Protein AF-A0A1J6K511-F1 (afdb_monomer)

Foldseek 3Di:
DDDQDDDPNFGPDDDPDPCVRCVVLVVVLVVVLVVCLVDPDDLVRLLCCQQVVLPPRCLVVLLQAQDDPVVLVSSLVSSQCSNQDPPPPDDRDSPDDVVQLCDDVVSVHVVGPRSNVVSLQSLLVVLVCLQVPCVDPVSVVCCVVFPVPHHSLPTDDDPPDDRRNVSSVSSSVVVVVPDDDDDDPVPPDDPD

Nearest PDB structures (foldseek):
  8sxu-assembly1_A  TM=6.650E-01  e=1.619E-03  Homo sapiens
  7urr-assembly1_B  TM=2.689E-01  e=2.744E+00  Saccharomyces cerevisiae

Solvent-accessible surface area (backbone atoms only — not comparable to full-atom values): 11630 Å² total; per-residue (Å²): 136,82,84,79,54,65,54,98,87,37,59,73,70,86,61,95,53,68,64,70,69,48,43,62,56,52,52,54,52,48,53,51,52,53,61,48,68,79,43,97,67,52,75,68,55,49,52,52,49,59,60,60,47,64,61,68,76,48,42,72,59,29,44,48,38,67,78,57,68,68,59,50,53,54,49,50,51,51,52,52,44,59,73,61,43,70,59,96,83,50,86,53,76,82,88,66,60,68,71,54,37,32,31,47,59,95,78,74,18,70,51,42,81,51,65,66,60,52,31,39,52,37,11,21,52,48,38,49,44,42,67,77,42,53,85,39,67,70,29,42,55,50,30,64,74,68,29,68,94,51,53,82,89,74,52,70,89,55,92,87,52,52,66,48,56,56,21,31,51,57,7,35,58,58,41,66,77,71,67,73,87,78,87,70,91,64,81,88,61,82,92,121

pLDDT: mean 79.31, std 12.47, range [36.31, 92.75]

Structure (mmCIF, N/CA/C/O backbone):
data_AF-A0A1J6K51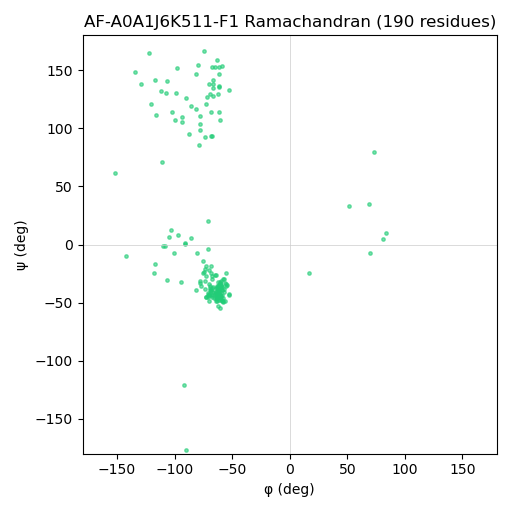1-F1
#
_entry.id   AF-A0A1J6K511-F1
#
loop_
_atom_site.group_PDB
_atom_site.id
_atom_site.type_symbol
_atom_site.label_atom_id
_atom_site.label_alt_id
_atom_site.label_comp_id
_atom_site.label_asym_id
_atom_site.label_entity_id
_atom_site.label_seq_id
_atom_site.pdbx_PDB_ins_code
_atom_site.Cartn_x
_atom_site.Cartn_y
_atom_site.Cartn_z
_atom_site.occupancy
_atom_site.B_iso_or_equiv
_atom_site.auth_seq_id
_atom_site.auth_comp_id
_atom_site.auth_asym_id
_atom_site.auth_atom_id
_atom_site.pdbx_PDB_model_num
ATOM 1 N N . MET A 1 1 ? 19.401 23.747 9.149 1.00 36.31 1 MET A N 1
ATOM 2 C CA . MET A 1 1 ? 17.941 23.508 9.176 1.00 36.31 1 MET A CA 1
ATOM 3 C C . MET A 1 1 ? 17.443 23.423 7.738 1.00 36.31 1 MET A C 1
ATOM 5 O O . MET A 1 1 ? 17.281 24.458 7.114 1.00 36.31 1 MET A O 1
ATOM 9 N N . TYR A 1 2 ? 17.273 22.223 7.175 1.00 40.66 2 TYR A N 1
ATOM 10 C CA . TYR A 1 2 ? 16.646 22.077 5.854 1.00 40.66 2 TYR A CA 1
ATOM 11 C C . TYR A 1 2 ? 15.128 22.029 6.039 1.00 40.66 2 TYR A C 1
ATOM 13 O O . TYR A 1 2 ? 14.615 21.154 6.737 1.00 40.66 2 TYR A O 1
ATOM 21 N N . THR A 1 3 ? 14.412 22.983 5.450 1.00 43.62 3 THR A N 1
ATOM 22 C CA . THR A 1 3 ? 12.949 22.980 5.401 1.00 43.62 3 THR A CA 1
ATOM 23 C C . THR A 1 3 ? 12.486 21.741 4.636 1.00 43.62 3 THR A C 1
ATOM 25 O O . THR A 1 3 ? 12.773 21.555 3.454 1.00 43.62 3 THR A O 1
ATOM 28 N N . ARG A 1 4 ? 11.819 20.822 5.339 1.00 55.12 4 ARG A N 1
ATOM 29 C CA . ARG A 1 4 ? 11.313 19.568 4.774 1.00 55.12 4 ARG A CA 1
ATOM 30 C C . ARG A 1 4 ? 10.024 19.883 4.009 1.00 55.12 4 ARG A C 1
ATOM 32 O O . ARG A 1 4 ? 8.936 19.833 4.573 1.00 55.12 4 ARG A O 1
ATOM 39 N N . TRP A 1 5 ? 10.145 20.280 2.745 1.00 55.41 5 TRP A N 1
ATOM 40 C CA . TRP A 1 5 ? 8.986 20.557 1.890 1.00 55.41 5 TRP A CA 1
ATOM 41 C C . TRP A 1 5 ? 8.134 19.293 1.728 1.00 55.41 5 TRP A C 1
ATOM 43 O O . TRP A 1 5 ? 8.667 18.200 1.519 1.00 55.41 5 TRP A O 1
ATOM 53 N N . THR A 1 6 ? 6.813 19.436 1.844 1.00 59.97 6 THR A N 1
ATOM 54 C CA . THR A 1 6 ? 5.858 18.338 1.654 1.00 59.97 6 THR A CA 1
ATOM 55 C C . THR A 1 6 ? 5.112 18.536 0.343 1.00 59.97 6 THR A C 1
ATOM 57 O O . THR A 1 6 ? 4.593 19.613 0.066 1.00 59.97 6 THR A O 1
ATOM 60 N N . TYR A 1 7 ? 5.066 17.492 -0.476 1.00 63.56 7 TYR A N 1
ATOM 61 C CA . TYR A 1 7 ? 4.311 17.466 -1.719 1.00 63.56 7 TYR A CA 1
ATOM 62 C C . TYR A 1 7 ? 3.288 16.337 -1.644 1.00 63.56 7 TYR A C 1
ATOM 64 O O . TYR A 1 7 ? 3.646 15.183 -1.408 1.00 63.56 7 TYR A O 1
ATOM 72 N N . LEU A 1 8 ? 2.001 16.679 -1.777 1.00 65.19 8 LEU A N 1
ATOM 73 C CA . LEU A 1 8 ? 0.880 15.733 -1.653 1.00 65.19 8 LEU A CA 1
ATOM 74 C C . LEU A 1 8 ? 0.922 14.893 -0.355 1.00 65.19 8 LEU A C 1
ATOM 76 O O . LEU A 1 8 ? 0.504 13.737 -0.319 1.00 65.19 8 LEU A O 1
ATOM 80 N N . GLY A 1 9 ? 1.436 15.480 0.732 1.00 63.47 9 GLY A N 1
ATOM 81 C CA . GLY A 1 9 ? 1.561 14.826 2.037 1.00 63.47 9 GLY A CA 1
ATOM 82 C C . GLY A 1 9 ? 2.775 13.904 2.200 1.00 63.47 9 GLY A C 1
ATOM 83 O O . GLY A 1 9 ? 2.899 13.290 3.253 1.00 63.47 9 GLY A O 1
ATOM 84 N N . LEU A 1 10 ? 3.671 13.823 1.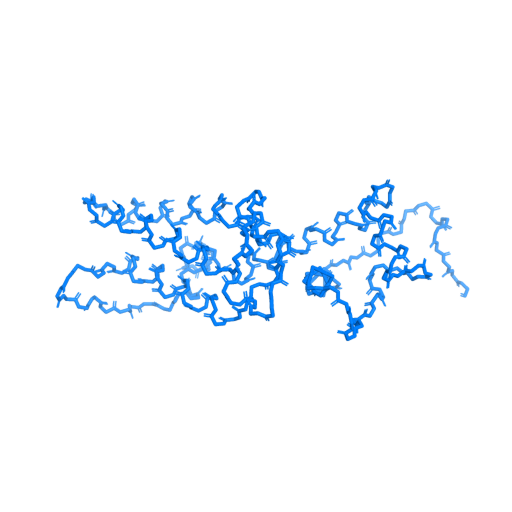211 1.00 65.69 10 LEU A N 1
ATOM 85 C CA . LEU A 1 10 ? 4.956 13.124 1.305 1.00 65.69 10 LEU A CA 1
ATOM 86 C C . LEU A 1 10 ? 6.114 14.129 1.400 1.00 65.69 10 LEU A C 1
ATOM 88 O O . LEU A 1 10 ? 6.093 15.146 0.704 1.00 65.69 10 LEU A O 1
ATOM 92 N N . PRO A 1 11 ? 7.143 13.873 2.224 1.00 64.44 11 PRO A N 1
ATOM 93 C CA . PRO A 1 11 ? 8.359 14.682 2.215 1.00 64.44 11 PRO A CA 1
ATOM 94 C C . PRO A 1 11 ? 9.060 14.578 0.850 1.00 64.44 11 PRO A C 1
ATOM 96 O O . PRO A 1 11 ? 9.304 13.479 0.355 1.00 64.44 11 PRO A O 1
ATOM 99 N N . ALA A 1 12 ? 9.398 15.724 0.251 1.00 58.81 12 ALA A N 1
ATOM 100 C CA . ALA A 1 12 ? 10.023 15.803 -1.074 1.00 58.81 12 ALA A CA 1
ATOM 101 C C . ALA A 1 12 ? 11.430 15.177 -1.114 1.00 58.81 12 ALA A C 1
ATOM 103 O O . ALA A 1 12 ? 11.876 14.704 -2.157 1.00 58.81 12 ALA A O 1
ATOM 104 N N . VAL A 1 13 ? 12.119 15.141 0.031 1.00 60.28 13 VAL A N 1
ATOM 105 C CA . VAL A 1 13 ? 13.429 14.500 0.181 1.00 60.28 13 VAL A CA 1
ATOM 106 C C . VAL A 1 13 ? 13.255 13.145 0.861 1.00 60.28 13 VAL A C 1
ATOM 108 O O . VAL A 1 13 ? 12.876 13.058 2.032 1.00 60.28 13 VAL A O 1
ATOM 111 N N . VAL A 1 14 ? 13.555 12.087 0.109 1.00 61.28 14 VAL A N 1
ATOM 112 C CA . VAL A 1 14 ? 13.612 10.708 0.603 1.00 61.28 14 VAL A CA 1
ATOM 113 C C . VAL A 1 14 ? 14.932 10.530 1.356 1.00 61.28 14 VAL A C 1
ATOM 115 O O . VAL A 1 14 ? 15.983 10.340 0.752 1.00 61.28 14 VAL A O 1
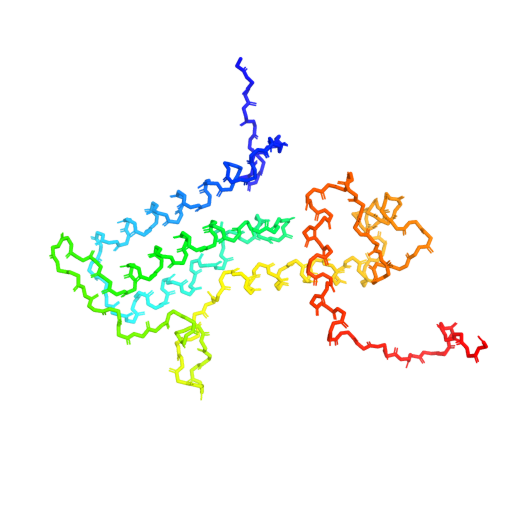ATOM 118 N N . ASP A 1 15 ? 14.875 10.633 2.679 1.00 57.47 15 ASP A N 1
ATOM 119 C CA . ASP A 1 15 ? 16.006 10.375 3.575 1.00 57.47 15 ASP A CA 1
ATOM 120 C C . ASP A 1 15 ? 16.296 8.861 3.716 1.00 57.47 15 ASP A C 1
ATOM 122 O O . ASP A 1 15 ? 15.477 8.015 3.345 1.00 57.47 15 ASP A O 1
ATOM 126 N N . ARG A 1 16 ? 17.458 8.490 4.272 1.00 58.78 16 ARG A N 1
ATOM 127 C CA . ARG A 1 16 ? 17.902 7.087 4.420 1.00 58.78 16 ARG A CA 1
ATOM 128 C C . ARG A 1 16 ? 16.911 6.227 5.219 1.00 58.78 16 ARG A C 1
ATOM 130 O O . ARG A 1 16 ? 16.797 5.026 4.964 1.00 58.78 16 ARG A O 1
ATOM 137 N N . SER A 1 17 ? 16.169 6.823 6.156 1.00 69.12 17 SER A N 1
ATOM 138 C CA . SER A 1 17 ? 15.171 6.118 6.967 1.00 69.12 17 SER A CA 1
ATOM 139 C C . SER A 1 17 ? 13.798 6.066 6.288 1.00 69.12 17 SER A C 1
ATOM 141 O O . SER A 1 17 ? 12.956 6.951 6.432 1.00 69.12 17 SER A O 1
ATOM 143 N N . LYS A 1 18 ? 13.527 4.957 5.589 1.00 72.44 18 LYS A N 1
ATOM 144 C CA . LYS A 1 18 ? 12.217 4.666 4.970 1.00 72.44 18 LYS A CA 1
ATOM 145 C C . LYS A 1 18 ? 11.057 4.646 5.971 1.00 72.44 18 LYS A C 1
ATOM 147 O O . LYS A 1 18 ? 9.924 4.932 5.595 1.00 72.44 18 LYS A O 1
ATOM 152 N N . LYS A 1 19 ? 11.329 4.276 7.228 1.00 69.31 19 LYS A N 1
ATOM 153 C CA . LYS A 1 19 ? 10.319 4.233 8.295 1.00 69.31 19 LYS A CA 1
ATOM 154 C C . LYS A 1 19 ? 9.887 5.639 8.702 1.00 69.31 19 LYS A C 1
ATOM 156 O O . LYS A 1 19 ? 8.690 5.883 8.796 1.00 69.31 19 LYS A O 1
ATOM 161 N N . ASP A 1 20 ? 10.834 6.562 8.849 1.00 69.25 20 ASP A N 1
ATOM 162 C CA . ASP A 1 20 ? 10.538 7.938 9.270 1.00 69.25 20 ASP A CA 1
ATOM 163 C C . ASP A 1 20 ? 9.860 8.747 8.164 1.00 69.25 20 ASP A C 1
ATOM 165 O O . ASP A 1 20 ? 9.072 9.644 8.437 1.00 69.25 20 ASP A O 1
ATOM 169 N N . LEU A 1 21 ? 10.104 8.404 6.896 1.00 69.88 21 LEU A N 1
ATOM 170 C CA . LEU A 1 21 ? 9.382 9.016 5.778 1.00 69.88 21 LEU A CA 1
ATOM 171 C C . LEU A 1 21 ? 7.908 8.628 5.730 1.00 69.88 21 LEU A C 1
ATOM 173 O O . LEU A 1 21 ? 7.123 9.362 5.146 1.00 69.88 21 LEU A O 1
ATOM 177 N N . LEU A 1 22 ? 7.538 7.480 6.300 1.00 75.12 22 LEU A N 1
ATOM 178 C CA . LEU A 1 22 ? 6.176 6.942 6.273 1.00 75.12 22 LEU A CA 1
ATOM 179 C C . LEU A 1 22 ? 5.498 6.986 7.651 1.00 75.12 22 LEU A C 1
ATOM 181 O O . LEU A 1 22 ? 4.327 6.622 7.769 1.00 75.12 22 LEU A O 1
ATOM 185 N N . SER A 1 23 ? 6.192 7.461 8.690 1.00 76.88 23 SER A N 1
ATOM 186 C CA . SER A 1 23 ? 5.652 7.589 10.049 1.00 76.88 23 SER A CA 1
ATOM 187 C C . SER A 1 23 ? 4.440 8.523 10.097 1.00 76.88 23 SER A C 1
ATOM 189 O O . SER A 1 23 ? 3.487 8.245 10.825 1.00 76.88 23 SER A O 1
ATOM 191 N N . PHE A 1 24 ? 4.396 9.546 9.233 1.00 78.88 24 PHE A N 1
ATOM 192 C CA . PHE A 1 24 ? 3.242 10.440 9.102 1.00 78.88 24 PHE A CA 1
ATOM 193 C C . PHE A 1 24 ? 1.943 9.674 8.793 1.00 78.88 24 PHE A C 1
ATOM 195 O O . PHE A 1 24 ? 0.867 10.070 9.238 1.00 78.88 24 PHE A O 1
ATOM 202 N N . ILE A 1 25 ? 2.014 8.556 8.055 1.00 81.00 25 ILE A N 1
ATOM 203 C CA . ILE A 1 25 ? 0.841 7.726 7.746 1.00 81.00 25 ILE A CA 1
ATOM 204 C C . ILE A 1 25 ? 0.289 7.148 9.046 1.00 81.00 25 ILE A C 1
ATOM 206 O O . ILE A 1 25 ? -0.904 7.268 9.326 1.00 81.00 25 ILE A O 1
ATOM 210 N N . LYS A 1 26 ? 1.167 6.578 9.875 1.00 82.81 26 LYS A N 1
ATOM 211 C CA . LYS A 1 26 ? 0.806 6.041 11.188 1.00 82.81 26 LYS A CA 1
ATOM 212 C C . LYS A 1 26 ? 0.222 7.129 12.088 1.00 82.81 26 LYS A C 1
ATOM 214 O O . LYS A 1 26 ? -0.805 6.895 12.717 1.00 82.81 26 LYS A O 1
ATOM 219 N N . GLU A 1 27 ? 0.824 8.313 12.131 1.00 84.56 27 GLU A N 1
ATOM 220 C CA . GLU A 1 27 ? 0.334 9.437 12.941 1.00 84.56 27 GLU A CA 1
ATOM 221 C C . GLU A 1 27 ? -1.060 9.909 12.512 1.00 84.56 27 GLU A C 1
ATOM 223 O O . GLU A 1 27 ? -1.928 10.137 13.358 1.00 84.56 27 GLU A O 1
ATOM 228 N N . ARG A 1 28 ? -1.323 9.988 11.202 1.00 82.75 28 ARG A N 1
ATOM 229 C CA . ARG A 1 28 ? -2.653 10.332 10.673 1.00 82.75 28 ARG A CA 1
ATOM 230 C C . ARG A 1 28 ? -3.694 9.253 10.971 1.00 82.75 28 ARG A C 1
ATOM 232 O O . ARG A 1 28 ? -4.842 9.578 11.269 1.00 82.75 28 ARG A O 1
ATOM 239 N N . ILE A 1 29 ? -3.303 7.980 10.926 1.00 83.06 29 ILE A N 1
ATOM 240 C CA . ILE A 1 29 ? -4.165 6.861 11.330 1.00 83.06 29 ILE A CA 1
ATOM 241 C C . ILE A 1 29 ? -4.481 6.956 12.828 1.00 83.06 29 ILE A C 1
ATOM 243 O O . ILE A 1 29 ? -5.643 6.880 13.225 1.00 83.06 29 ILE A O 1
ATOM 247 N N . LEU A 1 30 ? -3.466 7.202 13.657 1.00 83.94 30 LEU A N 1
ATOM 248 C CA . LEU A 1 30 ? -3.612 7.366 15.101 1.00 83.94 30 LEU A CA 1
ATOM 249 C C . LEU A 1 30 ? -4.533 8.528 15.473 1.00 83.94 30 LEU A C 1
ATOM 251 O O . LEU A 1 30 ? -5.415 8.350 16.310 1.00 83.94 30 LEU A O 1
ATOM 255 N N . SER A 1 31 ? -4.351 9.704 14.873 1.00 85.00 31 SER A N 1
ATOM 256 C CA . SER A 1 31 ? -5.166 10.883 15.190 1.00 85.00 31 SER A CA 1
ATOM 257 C C . SER A 1 31 ? -6.644 10.664 14.857 1.00 85.00 31 SER A C 1
ATOM 259 O O . SER A 1 31 ? -7.522 11.039 15.635 1.00 85.00 31 SER A O 1
ATOM 261 N N . LYS A 1 32 ? -6.934 9.970 13.753 1.00 84.00 32 LYS A N 1
ATOM 262 C CA . LYS A 1 32 ? -8.301 9.630 13.341 1.00 84.00 32 LYS A CA 1
ATOM 263 C C . LYS A 1 32 ? -8.933 8.575 14.243 1.00 84.00 32 LYS A C 1
ATOM 265 O O . LYS A 1 32 ? -10.055 8.779 14.697 1.00 84.00 32 LYS A O 1
ATOM 270 N N . ILE A 1 33 ? -8.190 7.524 14.599 1.00 82.50 33 ILE A N 1
ATOM 271 C CA . ILE A 1 33 ? -8.638 6.519 15.575 1.00 82.50 33 ILE A CA 1
ATOM 272 C C . ILE A 1 33 ? -8.938 7.169 16.933 1.00 82.50 33 ILE A C 1
ATOM 274 O O . ILE A 1 33 ? -9.966 6.866 17.536 1.00 82.50 33 ILE A O 1
ATOM 278 N N . LYS A 1 34 ? -8.084 8.087 17.409 1.00 82.31 34 LYS A N 1
ATOM 279 C CA . LYS A 1 34 ? -8.320 8.842 18.652 1.00 82.31 34 LYS A CA 1
ATOM 280 C C . LYS A 1 34 ? -9.606 9.669 18.578 1.00 82.31 34 LYS A C 1
ATOM 282 O O . LYS A 1 34 ? -10.421 9.600 19.491 1.00 82.31 34 LYS A O 1
ATOM 287 N N . CYS A 1 35 ? -9.828 10.380 17.472 1.00 82.31 35 CYS A N 1
ATOM 288 C CA . CYS A 1 35 ? -11.047 11.162 17.251 1.00 82.31 35 CYS A CA 1
ATOM 289 C C . CYS A 1 35 ? -12.317 10.289 17.274 1.00 82.31 35 CYS A C 1
ATOM 291 O O . CYS A 1 35 ? -13.357 10.710 17.775 1.00 82.31 35 CYS A O 1
ATOM 293 N N . TRP A 1 36 ? -12.236 9.056 16.771 1.00 79.81 36 TRP A N 1
ATOM 294 C CA . TRP A 1 36 ? -13.357 8.116 16.791 1.00 79.81 36 TRP A CA 1
ATOM 295 C C . TRP A 1 36 ? -13.582 7.449 18.140 1.00 79.81 36 TRP A C 1
ATOM 297 O O . TRP A 1 36 ? -14.726 7.169 18.472 1.00 79.81 36 TRP A O 1
ATOM 307 N N . LYS A 1 37 ? -12.527 7.216 18.929 1.00 71.25 37 LYS A N 1
ATOM 308 C CA . LYS A 1 37 ? -12.667 6.687 20.294 1.00 71.25 37 LYS A CA 1
ATOM 309 C C . LYS A 1 37 ? -13.501 7.600 21.195 1.00 71.25 37 LYS A C 1
ATOM 311 O O . LYS A 1 37 ? -14.210 7.089 22.050 1.00 71.25 37 LYS A O 1
ATOM 316 N N . GLY A 1 38 ? -13.459 8.915 20.971 1.00 65.50 38 GLY A N 1
ATOM 317 C CA . GLY A 1 38 ? -14.300 9.883 21.686 1.00 65.50 38 GLY A CA 1
ATOM 318 C C . GLY A 1 38 ? -15.787 9.846 21.306 1.00 65.50 38 GLY A C 1
ATOM 319 O O . GLY A 1 38 ? -16.576 10.576 21.894 1.00 65.50 38 GLY A O 1
ATOM 320 N N . LYS A 1 39 ? -16.189 9.025 20.325 1.00 67.75 39 LYS A N 1
ATOM 321 C CA . LYS A 1 39 ? -17.586 8.846 19.911 1.00 67.75 39 LYS A CA 1
ATOM 322 C C . LYS A 1 39 ? -18.045 7.436 20.289 1.00 67.75 39 LYS A C 1
ATOM 324 O O . LYS A 1 39 ? -17.367 6.458 19.976 1.00 67.75 39 LYS A O 1
ATOM 329 N N . PHE A 1 40 ? -19.212 7.313 20.922 1.00 67.50 40 PHE A N 1
ATOM 330 C CA . PHE A 1 40 ? -19.836 6.014 21.191 1.00 67.50 40 PHE A CA 1
ATOM 331 C C . PHE A 1 40 ? -20.264 5.364 19.868 1.00 67.50 40 PHE A C 1
ATOM 333 O O . PHE A 1 40 ? -21.327 5.651 19.325 1.00 67.50 40 PHE A O 1
ATOM 340 N N . LEU A 1 41 ? -19.395 4.524 19.308 1.00 77.75 41 LEU A N 1
ATOM 341 C CA . LEU A 1 41 ? -19.619 3.853 18.029 1.00 77.75 41 LEU A CA 1
ATOM 342 C C . LEU A 1 41 ? -20.127 2.428 18.244 1.00 77.75 41 LEU A C 1
ATOM 344 O O . LEU A 1 41 ? -19.502 1.636 18.956 1.00 77.75 41 LEU A O 1
ATOM 348 N N . SER A 1 42 ? -21.213 2.084 17.550 1.00 85.62 42 SER A N 1
ATOM 349 C CA . SER A 1 42 ? -21.663 0.699 17.411 1.00 85.62 42 SER A CA 1
ATOM 350 C C . SER A 1 42 ? -20.616 -0.148 16.674 1.00 85.62 42 SER A C 1
ATOM 352 O O . SER A 1 42 ? -19.776 0.374 15.934 1.00 85.62 42 SER A O 1
ATOM 354 N N . GLN A 1 43 ? -20.667 -1.474 16.840 1.00 83.38 43 GLN A N 1
ATOM 355 C CA . GLN A 1 43 ? -19.724 -2.379 16.168 1.00 83.38 43 GLN A CA 1
ATOM 356 C C . GLN A 1 43 ? -19.833 -2.286 14.636 1.00 83.38 43 GLN A C 1
ATOM 358 O O . GLN A 1 43 ? -18.814 -2.225 13.949 1.00 83.38 43 GLN A O 1
ATOM 363 N N . AL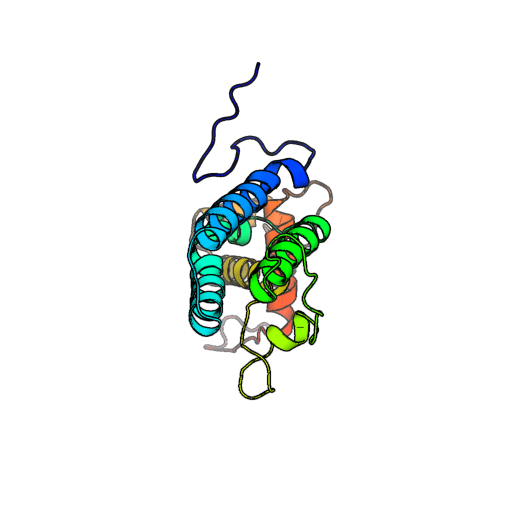A A 1 44 ? -21.056 -2.166 14.110 1.00 85.56 44 ALA A N 1
ATOM 364 C CA . ALA A 1 44 ? -21.304 -1.924 12.689 1.00 85.56 44 ALA A CA 1
ATOM 365 C C . ALA A 1 44 ? -20.727 -0.574 12.220 1.00 85.56 44 ALA A C 1
ATOM 367 O O . ALA A 1 44 ? -20.110 -0.493 11.158 1.00 85.56 44 ALA A O 1
ATOM 368 N N . GLY A 1 45 ? -20.842 0.481 13.036 1.00 86.88 45 GLY A N 1
ATOM 369 C CA . GLY A 1 45 ? -20.242 1.784 12.740 1.00 86.88 45 GLY A CA 1
ATOM 370 C C . GLY A 1 45 ? -18.715 1.722 12.639 1.00 86.88 45 GLY A C 1
ATOM 371 O O . GLY A 1 45 ? -18.129 2.293 11.720 1.00 86.88 45 GLY A O 1
ATOM 372 N N . LYS A 1 46 ? -18.058 0.966 13.530 1.00 86.44 46 LYS A N 1
ATOM 373 C CA . LYS A 1 46 ? -16.606 0.727 13.456 1.00 86.44 46 LYS A CA 1
ATOM 374 C C . LYS A 1 46 ? -16.201 -0.018 12.185 1.00 86.44 46 LYS A C 1
ATOM 376 O O . LYS A 1 46 ? -15.155 0.296 11.622 1.00 86.44 46 LYS A O 1
ATOM 381 N N . GLU A 1 47 ? -17.012 -0.976 11.732 1.00 87.44 47 GLU A N 1
ATOM 382 C CA . GLU A 1 47 ? -16.737 -1.759 10.519 1.00 87.44 47 GLU A CA 1
ATOM 383 C C . GLU A 1 47 ? -16.720 -0.841 9.296 1.00 87.44 47 GLU A C 1
ATOM 385 O O . GLU A 1 47 ? -15.767 -0.853 8.515 1.00 87.44 47 GLU A O 1
ATOM 390 N N . ILE A 1 48 ? -17.751 -0.001 9.172 1.00 88.06 48 ILE A N 1
ATOM 391 C CA . ILE A 1 48 ? -17.889 0.963 8.078 1.00 88.06 48 ILE A CA 1
ATOM 392 C C . ILE A 1 48 ? -16.732 1.964 8.100 1.00 88.06 48 ILE A C 1
ATOM 394 O O . ILE A 1 48 ? -16.141 2.224 7.053 1.00 88.06 48 ILE A O 1
ATOM 398 N N . LEU A 1 49 ? -16.366 2.488 9.275 1.00 86.62 49 LEU A N 1
ATOM 399 C CA . LEU A 1 49 ? -15.255 3.434 9.415 1.00 86.62 49 LEU A CA 1
ATOM 400 C C . LEU A 1 49 ? -13.912 2.819 9.019 1.00 86.62 49 LEU A C 1
ATOM 402 O O . LEU A 1 49 ? -13.158 3.439 8.274 1.00 86.62 49 LEU A O 1
ATOM 406 N N . LEU A 1 50 ? -13.609 1.601 9.474 1.00 85.00 50 LEU A N 1
ATOM 407 C CA . LEU A 1 50 ? -12.369 0.916 9.097 1.00 85.00 50 LEU A CA 1
ATOM 408 C C . LEU A 1 50 ? -12.289 0.689 7.584 1.00 85.00 50 LEU A C 1
ATOM 410 O O . LEU A 1 50 ? -11.250 0.948 6.975 1.00 85.00 50 LEU A O 1
ATOM 414 N N . LYS A 1 51 ? -13.393 0.259 6.966 1.00 84.75 51 LYS A N 1
ATOM 415 C CA . LYS A 1 51 ? -13.459 0.019 5.520 1.00 84.75 51 LYS A CA 1
ATOM 416 C C . LYS A 1 51 ? -13.344 1.299 4.698 1.00 84.75 51 LYS A C 1
ATOM 418 O O . LYS A 1 51 ? -12.621 1.311 3.703 1.00 84.75 51 LYS A O 1
ATOM 423 N N . SER A 1 52 ? -14.031 2.367 5.096 1.00 81.69 52 SER A N 1
ATOM 424 C CA . SER A 1 52 ? -14.051 3.622 4.340 1.00 81.69 52 SER A CA 1
ATOM 425 C C . SER A 1 52 ? -12.742 4.402 4.466 1.00 81.69 52 SER A C 1
ATOM 427 O O . SER A 1 52 ? -12.328 5.069 3.524 1.00 81.69 52 SER A O 1
ATOM 429 N N . PHE A 1 53 ? -12.055 4.292 5.601 1.00 71.94 53 PHE A N 1
ATOM 430 C CA . PHE A 1 53 ? -10.860 5.069 5.918 1.00 71.94 53 PHE A CA 1
ATOM 431 C C . PHE A 1 53 ? -9.570 4.591 5.255 1.00 71.94 53 PHE A C 1
ATOM 433 O O . PHE A 1 53 ? -8.707 5.403 4.913 1.00 71.94 53 PHE A O 1
ATOM 440 N N . LEU A 1 54 ? -9.435 3.279 5.060 1.00 64.94 54 LEU A N 1
ATOM 441 C CA . LEU A 1 54 ? -8.279 2.679 4.393 1.00 64.94 54 LEU A CA 1
ATOM 442 C C . LEU A 1 54 ? -8.157 3.102 2.922 1.00 64.94 54 LEU A C 1
ATOM 444 O O . LEU A 1 54 ? -7.055 3.111 2.380 1.00 64.94 54 LEU A O 1
ATOM 448 N N . ALA A 1 55 ? -9.269 3.464 2.277 1.00 63.44 55 ALA A N 1
ATOM 449 C CA . ALA A 1 55 ? -9.291 3.810 0.860 1.00 63.44 55 ALA A CA 1
ATOM 450 C C . ALA A 1 55 ? -8.652 5.182 0.533 1.00 63.44 55 ALA A C 1
ATOM 452 O O . ALA A 1 55 ? -7.867 5.229 -0.412 1.00 63.44 55 ALA A O 1
ATOM 453 N N . PRO A 1 56 ? -8.923 6.285 1.264 1.00 61.81 56 PRO A N 1
ATOM 454 C CA . PRO A 1 56 ? -8.375 7.598 0.915 1.00 61.81 56 PRO A CA 1
ATOM 455 C C . PRO A 1 56 ? -7.070 7.984 1.627 1.00 61.81 56 PRO A C 1
ATOM 457 O O . PRO A 1 56 ? -6.281 8.721 1.046 1.00 61.81 56 PRO A O 1
ATOM 460 N N . LEU A 1 57 ? -6.819 7.565 2.876 1.00 64.44 57 LEU A N 1
ATOM 461 C CA . LEU A 1 57 ? -5.749 8.202 3.667 1.00 64.44 57 LEU A CA 1
ATOM 462 C C . LEU A 1 57 ? -4.310 7.850 3.270 1.00 64.44 57 LEU A C 1
ATOM 464 O O . LEU A 1 57 ? -3.462 8.741 3.349 1.00 64.44 57 LEU A O 1
ATOM 468 N N . PRO A 1 58 ? -4.001 6.600 2.887 1.00 64.88 58 PRO A N 1
ATOM 469 C CA . PRO A 1 58 ? -2.651 6.237 2.483 1.00 64.88 58 PRO A CA 1
ATOM 470 C C . PRO A 1 58 ? -2.520 5.988 0.970 1.00 64.88 58 PRO A C 1
ATOM 472 O O . PRO A 1 58 ? -1.415 5.719 0.518 1.00 64.88 58 PRO A O 1
ATOM 475 N N . SER A 1 59 ? -3.592 6.096 0.170 1.00 68.44 59 SER A N 1
ATOM 476 C CA . SER A 1 59 ? -3.618 5.650 -1.237 1.00 68.44 59 SER A CA 1
ATOM 477 C C . SER A 1 59 ? -2.482 6.205 -2.096 1.00 68.44 59 SER A C 1
ATOM 479 O O . SER A 1 59 ? -1.857 5.431 -2.811 1.00 68.44 59 SER A O 1
ATOM 481 N N . TYR A 1 60 ? -2.160 7.496 -1.975 1.00 71.81 60 TYR A N 1
ATOM 482 C CA . TYR A 1 60 ? -1.080 8.110 -2.754 1.00 71.81 60 TYR A CA 1
ATOM 483 C C . TYR A 1 60 ? 0.315 7.594 -2.360 1.00 71.81 60 TYR A C 1
ATOM 485 O O . TYR A 1 60 ? 1.138 7.266 -3.213 1.00 71.81 60 TYR A O 1
ATOM 493 N N . ALA A 1 61 ? 0.589 7.458 -1.060 1.00 79.25 61 ALA A N 1
ATOM 494 C CA . ALA A 1 61 ? 1.865 6.913 -0.599 1.00 79.25 61 ALA A CA 1
ATOM 495 C C . ALA A 1 61 ? 1.985 5.414 -0.913 1.00 79.25 61 ALA A C 1
ATOM 497 O O . ALA A 1 61 ? 3.040 4.962 -1.354 1.00 79.25 61 ALA A O 1
ATOM 498 N N . LEU A 1 62 ? 0.892 4.661 -0.757 1.00 82.31 62 LEU A N 1
ATOM 499 C CA . LEU A 1 62 ? 0.825 3.235 -1.075 1.00 82.31 62 LEU A CA 1
ATOM 500 C C . LEU A 1 62 ? 0.932 2.950 -2.572 1.00 82.31 62 LEU A C 1
ATOM 502 O O . LEU A 1 62 ? 1.416 1.888 -2.943 1.00 82.31 62 LEU A O 1
ATOM 506 N N . SER A 1 63 ? 0.481 3.857 -3.439 1.00 84.94 63 SER A N 1
ATOM 507 C CA . SER A 1 63 ? 0.629 3.669 -4.883 1.00 84.94 63 SER A CA 1
ATOM 508 C C . SER A 1 63 ? 2.061 3.870 -5.366 1.00 84.94 63 SER A C 1
ATOM 510 O O . SER A 1 63 ? 2.402 3.387 -6.438 1.00 84.94 63 SER A O 1
ATOM 512 N N . CYS A 1 64 ? 2.893 4.580 -4.600 1.00 83.62 64 CYS A N 1
ATOM 513 C CA . CYS A 1 64 ? 4.250 4.948 -5.010 1.00 83.62 64 CYS A CA 1
ATOM 514 C C . CYS A 1 64 ? 5.337 4.146 -4.284 1.00 83.62 64 CYS A C 1
ATOM 516 O O . CYS A 1 64 ? 6.410 3.917 -4.846 1.00 83.62 64 CYS A O 1
ATOM 518 N N . PHE A 1 65 ? 5.080 3.726 -3.042 1.00 87.06 65 PHE A N 1
ATOM 519 C CA . PHE A 1 65 ? 6.075 3.099 -2.179 1.00 87.06 65 PHE A CA 1
ATOM 520 C C . PHE A 1 65 ? 5.582 1.781 -1.590 1.00 87.06 65 PHE A C 1
ATOM 522 O O . PHE A 1 65 ? 4.459 1.666 -1.099 1.00 87.06 65 PHE A O 1
ATOM 529 N N . GLN A 1 66 ? 6.477 0.798 -1.571 1.00 89.19 66 GLN A N 1
ATOM 530 C CA . GLN A 1 66 ? 6.320 -0.427 -0.805 1.00 89.19 66 GLN A CA 1
ATOM 531 C C . GLN A 1 66 ? 6.520 -0.113 0.678 1.00 89.19 66 GLN A C 1
ATOM 533 O O . GLN A 1 66 ? 7.593 0.353 1.082 1.00 89.19 66 GLN A O 1
ATOM 538 N N . LEU A 1 67 ? 5.506 -0.394 1.495 1.00 86.94 67 LEU A N 1
ATOM 539 C CA . LEU A 1 67 ? 5.596 -0.193 2.935 1.00 86.94 67 LEU A CA 1
ATOM 540 C C . LEU A 1 67 ? 6.558 -1.203 3.587 1.00 86.94 67 LEU A C 1
ATOM 542 O O . LEU A 1 67 ? 6.504 -2.395 3.278 1.00 86.94 67 LEU A O 1
ATOM 546 N N . PRO A 1 68 ? 7.400 -0.771 4.544 1.00 86.69 68 PRO A N 1
ATOM 547 C CA . PRO A 1 68 ? 8.157 -1.692 5.381 1.00 86.69 68 PRO A CA 1
ATOM 548 C C . PRO A 1 68 ? 7.226 -2.583 6.214 1.00 86.69 68 PRO A C 1
ATOM 550 O O . PRO A 1 68 ? 6.308 -2.081 6.863 1.00 86.69 68 PRO A O 1
ATOM 553 N N . ASP A 1 69 ? 7.524 -3.882 6.298 1.00 85.88 69 ASP A N 1
ATOM 554 C CA . ASP A 1 69 ? 6.701 -4.854 7.038 1.00 85.88 69 ASP A CA 1
ATOM 555 C C . ASP A 1 69 ? 6.456 -4.463 8.504 1.00 85.88 69 ASP A C 1
ATOM 557 O O . ASP A 1 69 ? 5.374 -4.698 9.042 1.00 85.88 69 ASP A O 1
ATOM 561 N N . GLY A 1 70 ? 7.438 -3.831 9.156 1.00 86.38 70 GLY A N 1
ATOM 562 C CA . GLY A 1 70 ? 7.282 -3.330 10.525 1.00 86.38 70 GLY A CA 1
ATOM 563 C C . GLY A 1 70 ? 6.185 -2.270 10.646 1.00 86.38 70 GLY A C 1
ATOM 564 O O . GLY A 1 70 ? 5.347 -2.354 11.539 1.00 86.38 70 GLY A O 1
ATOM 565 N N . LEU A 1 71 ? 6.128 -1.327 9.700 1.00 84.88 71 LEU A N 1
ATOM 566 C CA . LEU A 1 71 ? 5.107 -0.281 9.690 1.00 84.88 71 LEU A CA 1
ATOM 567 C C . LEU A 1 71 ? 3.719 -0.870 9.405 1.00 84.88 71 LEU A C 1
ATOM 569 O O . LEU A 1 71 ? 2.748 -0.478 10.049 1.00 84.88 71 LEU A O 1
ATOM 573 N N . CYS A 1 72 ? 3.629 -1.851 8.500 1.00 87.00 72 CYS A N 1
ATOM 574 C CA . CYS A 1 72 ? 2.385 -2.582 8.257 1.00 87.00 72 CYS A CA 1
ATOM 575 C C . CYS A 1 72 ? 1.868 -3.248 9.536 1.00 87.00 72 CYS A C 1
ATOM 577 O O . CYS A 1 72 ? 0.712 -3.052 9.897 1.00 87.00 72 CYS A O 1
ATOM 579 N N . LYS A 1 73 ? 2.730 -3.970 10.264 1.00 87.31 73 LYS A N 1
ATOM 580 C CA . LYS A 1 73 ? 2.362 -4.621 11.532 1.00 87.31 73 LYS A CA 1
ATOM 581 C C . LYS A 1 73 ? 1.902 -3.616 12.586 1.00 87.31 73 LYS A C 1
ATOM 583 O O . LYS A 1 73 ? 0.903 -3.851 13.263 1.00 87.31 73 LYS A O 1
ATOM 588 N N . GLU A 1 74 ? 2.593 -2.485 12.709 1.00 87.50 74 GLU A N 1
ATOM 589 C CA . GLU A 1 74 ? 2.206 -1.417 13.630 1.00 87.50 74 GLU A CA 1
ATOM 590 C C . GLU A 1 74 ? 0.824 -0.851 13.293 1.00 87.50 74 GLU A C 1
ATOM 592 O O . GLU A 1 74 ? -0.021 -0.747 14.180 1.00 87.50 74 GLU A O 1
ATOM 597 N N . ILE A 1 75 ? 0.560 -0.538 12.023 1.00 86.38 75 ILE A N 1
ATOM 598 C CA . ILE A 1 75 ? -0.738 -0.019 11.576 1.00 86.38 75 ILE A CA 1
ATOM 599 C C . ILE A 1 75 ? -1.847 -1.057 11.796 1.00 86.38 75 ILE A C 1
ATOM 601 O O . ILE A 1 75 ? -2.886 -0.729 12.370 1.00 86.38 75 ILE A O 1
ATOM 605 N N . THR A 1 76 ? -1.613 -2.318 11.428 1.00 87.19 76 THR A N 1
ATOM 606 C CA . THR A 1 76 ? -2.555 -3.415 11.680 1.00 87.19 76 THR A CA 1
ATOM 607 C C . THR A 1 76 ? -2.865 -3.551 13.168 1.00 87.19 76 THR A C 1
ATOM 609 O O . THR A 1 76 ? -4.029 -3.675 13.542 1.00 87.19 76 THR A O 1
ATOM 612 N N . SER A 1 77 ? -1.864 -3.420 14.046 1.00 86.19 77 SER A N 1
ATOM 613 C CA . SER A 1 77 ? -2.085 -3.452 15.498 1.00 86.19 77 SER A CA 1
ATOM 614 C C . SER A 1 77 ? -3.023 -2.337 15.979 1.00 86.19 77 SER A C 1
ATOM 616 O O . SER A 1 77 ? -3.814 -2.547 16.898 1.00 86.19 77 SER A O 1
ATOM 618 N N . LEU A 1 78 ? -2.992 -1.160 15.344 1.00 86.12 78 LEU A N 1
ATOM 619 C CA . LEU A 1 78 ? -3.895 -0.056 15.672 1.00 86.12 78 LEU A CA 1
ATOM 620 C C . LEU A 1 78 ? -5.328 -0.353 15.239 1.00 86.12 78 LEU A C 1
ATOM 622 O O . LEU A 1 78 ? -6.253 -0.093 16.010 1.00 86.12 78 LEU A O 1
ATOM 626 N N . PHE A 1 79 ? -5.515 -0.936 14.053 1.00 85.44 79 PHE A N 1
ATOM 627 C CA . PHE A 1 79 ? -6.837 -1.359 13.592 1.00 85.44 79 PHE A CA 1
ATOM 628 C C . PHE A 1 79 ? -7.423 -2.454 14.478 1.00 85.44 79 PHE A C 1
ATOM 630 O O . PHE A 1 79 ? -8.573 -2.340 14.896 1.00 85.44 79 PHE A O 1
ATOM 637 N N . VAL A 1 80 ? -6.614 -3.445 14.854 1.00 86.06 80 VAL A N 1
ATOM 638 C CA . VAL A 1 80 ? -6.992 -4.509 15.792 1.00 86.06 80 VAL A CA 1
ATOM 639 C C . VAL A 1 80 ? -7.423 -3.911 17.138 1.00 86.06 80 VAL A C 1
ATOM 641 O O . VAL A 1 80 ? -8.510 -4.215 17.631 1.00 86.06 80 VAL A O 1
ATOM 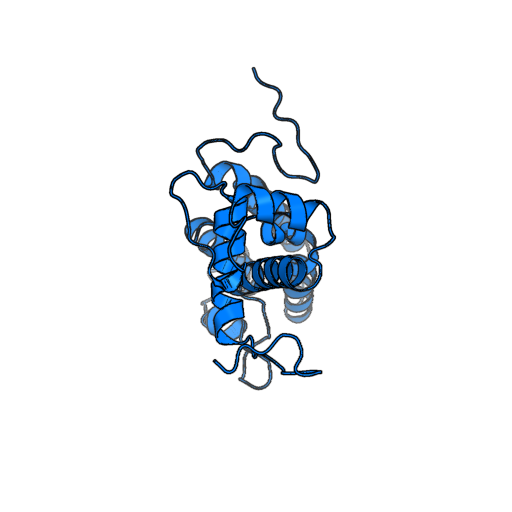644 N N . LYS A 1 81 ? -6.626 -3.003 17.719 1.00 84.00 81 LYS A N 1
ATOM 645 C CA . LYS A 1 81 ? -6.952 -2.332 18.992 1.00 84.00 81 LYS A CA 1
ATOM 646 C C . LYS A 1 81 ? -8.223 -1.481 18.912 1.00 84.00 81 LYS A C 1
ATOM 648 O O . LYS A 1 81 ? -8.966 -1.394 19.892 1.00 84.00 81 LYS A O 1
ATOM 653 N N . PHE A 1 82 ? -8.469 -0.831 17.775 1.00 83.62 82 PHE A N 1
ATOM 654 C CA . PHE A 1 82 ? -9.688 -0.055 17.545 1.00 83.62 82 PHE A CA 1
ATOM 655 C C . PHE A 1 82 ? -10.919 -0.958 17.392 1.00 83.62 82 PHE A C 1
ATOM 657 O O . PHE A 1 82 ? -11.948 -0.702 18.022 1.00 83.62 82 PHE A O 1
ATOM 664 N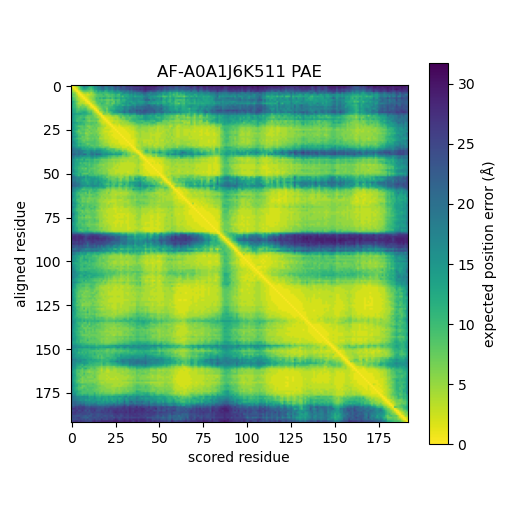 N . TRP A 1 83 ? -10.797 -2.034 16.610 1.00 84.94 83 TRP A N 1
ATOM 665 C CA . TRP A 1 83 ? -11.873 -2.981 16.323 1.00 84.94 83 TRP A CA 1
ATOM 666 C C . TRP A 1 83 ? -12.377 -3.684 17.583 1.00 84.94 83 TRP A C 1
ATOM 668 O O . TRP A 1 83 ? -13.570 -3.628 17.893 1.00 84.94 83 TRP A O 1
ATOM 678 N N . TRP A 1 84 ? -11.457 -4.276 18.347 1.00 82.25 84 TRP A N 1
ATOM 679 C CA . TRP A 1 84 ? -11.790 -4.978 19.585 1.00 82.25 84 TRP A CA 1
ATOM 680 C C . TRP A 1 84 ? -12.111 -4.025 20.735 1.00 82.25 84 TRP A C 1
ATOM 682 O O . TRP A 1 84 ? -12.742 -4.430 21.700 1.00 82.25 84 TRP A O 1
ATOM 692 N N . GLY A 1 85 ? -11.781 -2.737 20.599 1.00 71.62 85 GLY A N 1
ATOM 693 C CA . GLY A 1 85 ? -12.178 -1.694 21.535 1.00 71.62 85 GLY A CA 1
ATOM 694 C C . GLY A 1 85 ? -11.416 -1.768 22.851 1.00 71.62 85 GLY A C 1
ATOM 695 O O . GLY A 1 85 ? -11.958 -2.203 23.860 1.00 71.62 85 GLY A O 1
ATOM 696 N N . HIS A 1 86 ? -10.186 -1.258 22.860 1.00 61.72 86 HIS A N 1
ATOM 697 C CA . HIS A 1 86 ? -9.538 -0.845 24.105 1.00 61.72 86 HIS A CA 1
ATOM 698 C C . HIS A 1 86 ? -10.253 0.398 24.663 1.00 61.72 86 HIS A C 1
ATOM 700 O O . HIS A 1 86 ? -9.942 1.523 24.249 1.00 61.72 86 HIS A O 1
ATOM 706 N N . ILE A 1 87 ? -11.227 0.169 25.550 1.00 51.69 87 ILE A N 1
ATOM 707 C CA . ILE A 1 87 ? -11.763 1.166 26.484 1.00 51.69 87 ILE A CA 1
ATOM 708 C C . ILE A 1 87 ? -10.959 0.990 27.774 1.00 51.69 87 ILE A C 1
ATOM 710 O O . ILE A 1 87 ? -11.080 -0.033 28.442 1.00 51.69 87 ILE A O 1
ATOM 714 N N . GLU A 1 88 ? -10.065 1.956 27.958 1.00 50.78 88 GLU A N 1
ATOM 715 C CA . GLU A 1 88 ? -9.091 2.310 29.006 1.00 50.78 88 GLU A CA 1
ATOM 716 C C . GLU A 1 88 ? -8.634 1.316 30.093 1.00 50.78 88 GLU A C 1
ATOM 718 O O . GLU A 1 88 ? -7.485 1.436 30.491 1.00 50.78 88 GLU A O 1
ATOM 723 N N . GLU A 1 89 ? -9.362 0.271 30.487 1.00 46.88 89 GLU A N 1
ATOM 724 C CA . GLU A 1 89 ? -8.910 -0.638 31.564 1.00 46.88 89 GLU A CA 1
ATOM 725 C C . GLU A 1 89 ? -9.229 -2.126 31.364 1.00 46.88 89 GLU A C 1
ATOM 727 O O . GLU A 1 89 ? -8.674 -2.971 32.064 1.00 46.88 89 GLU A O 1
ATOM 732 N N . LYS A 1 90 ? -10.051 -2.508 30.376 1.00 49.34 90 LYS A N 1
ATOM 733 C CA . LYS A 1 90 ? -10.327 -3.930 30.095 1.00 49.34 90 LYS A CA 1
ATOM 734 C C . LYS A 1 90 ? -9.813 -4.318 28.716 1.00 49.34 90 LYS A C 1
ATOM 736 O O . LYS A 1 90 ? -10.350 -3.889 27.693 1.00 49.34 90 LYS A O 1
ATOM 741 N N . GLN A 1 91 ? -8.769 -5.151 28.684 1.00 55.31 91 GLN A N 1
ATOM 742 C CA . GLN A 1 91 ? -8.373 -5.861 27.470 1.00 55.31 91 GLN A CA 1
ATOM 743 C C . GLN A 1 91 ? -9.542 -6.751 27.041 1.00 55.31 91 GLN A C 1
ATOM 745 O O . GLN A 1 91 ? -9.846 -7.754 27.683 1.00 55.31 91 GLN A O 1
ATOM 750 N N . LYS A 1 92 ? -10.230 -6.372 25.962 1.00 61.69 92 LYS A N 1
ATOM 751 C CA . LYS A 1 92 ? -11.164 -7.284 25.304 1.00 61.69 92 LYS A CA 1
ATOM 752 C C . LYS A 1 92 ? -10.340 -8.350 24.591 1.00 61.69 92 LYS A C 1
ATOM 754 O O . LYS A 1 92 ? -9.434 -8.013 23.830 1.00 61.69 92 LYS A O 1
ATOM 759 N N . LEU A 1 93 ? -10.646 -9.616 24.874 1.00 64.19 93 LEU A N 1
ATOM 760 C CA . LEU A 1 93 ? -9.977 -10.762 24.266 1.00 64.19 93 LEU A CA 1
ATOM 761 C C . LEU A 1 93 ? -9.998 -10.629 22.739 1.00 64.19 93 LEU A C 1
ATOM 763 O O . LEU A 1 93 ? -11.034 -10.335 22.140 1.00 64.19 93 LEU A O 1
ATOM 767 N N . HIS A 1 94 ? -8.845 -10.847 22.112 1.00 72.94 94 HIS A N 1
ATOM 768 C CA . HIS A 1 94 ? -8.751 -10.982 20.664 1.00 72.94 94 HIS A CA 1
ATOM 769 C C . HIS A 1 94 ? -9.323 -12.343 20.272 1.00 72.94 94 HIS A C 1
ATOM 771 O O . HIS A 1 94 ? -8.618 -13.345 20.309 1.00 72.94 94 HIS A O 1
ATOM 777 N N . ILE A 1 95 ? -10.616 -12.370 19.948 1.00 66.94 95 ILE A N 1
ATOM 778 C CA . ILE A 1 95 ? -11.340 -13.622 19.680 1.00 66.94 95 ILE A CA 1
ATOM 779 C C . ILE A 1 95 ? -10.879 -14.249 18.359 1.00 66.94 95 ILE A C 1
ATOM 781 O O . ILE A 1 95 ? -10.804 -15.466 18.242 1.00 66.94 95 ILE A O 1
ATOM 785 N N . GLU A 1 96 ? -10.535 -13.421 17.371 1.00 79.44 96 GLU A N 1
ATOM 786 C CA . GLU A 1 96 ? -10.177 -13.873 16.026 1.00 79.44 96 GLU A CA 1
ATOM 787 C C . GLU A 1 96 ? -8.921 -13.179 15.496 1.00 79.44 96 GLU A C 1
ATOM 789 O O . GLU A 1 96 ? -8.647 -12.010 15.801 1.00 79.44 96 GLU A O 1
ATOM 794 N N . ARG A 1 97 ? -8.164 -13.906 14.662 1.00 83.75 97 ARG A N 1
ATOM 795 C CA . ARG A 1 97 ? -6.982 -13.366 13.974 1.00 83.75 97 ARG A CA 1
ATOM 796 C C . ARG A 1 97 ? -7.407 -12.301 12.968 1.00 83.75 97 ARG A C 1
ATOM 798 O O . ARG A 1 97 ? -8.394 -12.471 12.256 1.00 83.75 97 ARG A O 1
ATOM 805 N N . TRP A 1 98 ? -6.618 -11.231 12.861 1.00 85.31 98 TRP A N 1
ATOM 806 C CA . TRP A 1 98 ? -6.892 -10.152 11.907 1.00 85.31 98 TRP A CA 1
ATOM 807 C C . TRP A 1 98 ? -6.988 -10.660 10.465 1.00 85.31 98 TRP A C 1
ATOM 809 O O . TRP A 1 98 ? -7.882 -10.248 9.736 1.00 85.31 98 TRP A O 1
ATOM 819 N N . ASP A 1 99 ? -6.142 -11.622 10.095 1.00 86.25 99 ASP A N 1
ATOM 820 C CA . ASP A 1 99 ? -6.133 -12.216 8.754 1.00 86.25 99 ASP A CA 1
ATOM 821 C C . ASP A 1 99 ? -7.480 -12.860 8.397 1.00 86.25 99 ASP A C 1
ATOM 823 O O . ASP A 1 99 ? -7.975 -12.670 7.290 1.00 86.25 99 ASP A O 1
ATOM 827 N N . LYS A 1 100 ? -8.138 -13.522 9.360 1.00 87.75 100 LYS A N 1
ATOM 828 C CA . LYS A 1 100 ? -9.476 -14.101 9.167 1.00 87.75 100 LYS A CA 1
ATOM 829 C C . LYS A 1 100 ? -10.547 -13.018 9.020 1.00 87.75 100 LYS A C 1
ATOM 831 O O . LYS A 1 100 ? -11.469 -13.152 8.224 1.00 87.75 100 LYS A O 1
ATOM 836 N N . LEU A 1 101 ? -10.414 -11.898 9.736 1.00 87.38 101 LEU A N 1
ATOM 837 C CA . LEU A 1 101 ? -11.320 -10.752 9.577 1.00 87.38 101 LEU A CA 1
ATOM 838 C C . LEU A 1 101 ? -11.157 -10.072 8.207 1.00 87.38 101 LEU A C 1
ATOM 840 O O . LEU A 1 101 ? -12.116 -9.483 7.700 1.00 87.38 101 LEU A O 1
ATOM 844 N N . CYS A 1 102 ? -9.972 -10.161 7.599 1.00 87.94 102 CYS A N 1
ATOM 845 C CA . CYS A 1 102 ? -9.723 -9.678 6.244 1.00 87.94 102 CYS A CA 1
ATOM 846 C C . CYS A 1 102 ? -10.356 -10.556 5.156 1.00 87.94 102 CYS A C 1
ATOM 848 O O . CYS A 1 102 ? -10.548 -10.093 4.031 1.00 87.94 102 CYS A O 1
ATOM 850 N N . GLU A 1 103 ? -10.717 -11.803 5.463 1.00 89.31 103 GLU A N 1
ATOM 851 C CA . GLU A 1 103 ? -11.350 -12.674 4.479 1.00 89.31 103 GLU A CA 1
ATOM 852 C C . GLU A 1 103 ? -12.730 -12.151 4.045 1.00 89.31 103 GLU A C 1
ATOM 854 O O . GLU A 1 103 ? -13.417 -11.457 4.803 1.00 89.31 103 GLU A O 1
ATOM 859 N N . PRO A 1 104 ? -13.179 -12.476 2.821 1.00 88.19 104 PRO A N 1
ATOM 860 C CA . PRO A 1 104 ? -14.511 -12.114 2.359 1.00 88.19 104 PRO A CA 1
ATOM 861 C C . PRO A 1 104 ? -15.622 -12.678 3.253 1.00 88.19 104 PRO A C 1
ATOM 863 O O . PRO A 1 104 ? -15.486 -13.762 3.821 1.00 88.19 104 PRO A O 1
ATOM 866 N N . LYS A 1 105 ? -16.781 -12.005 3.277 1.00 88.00 105 LYS A N 1
ATOM 867 C CA . LYS A 1 105 ? -17.954 -12.448 4.056 1.00 88.00 105 LYS A CA 1
ATOM 868 C C . LYS A 1 105 ? -18.395 -13.878 3.734 1.00 88.00 105 LYS A C 1
ATOM 870 O O . LYS A 1 105 ? -18.765 -14.615 4.637 1.00 88.00 105 LYS A O 1
ATOM 875 N N . PHE A 1 106 ? -18.288 -14.298 2.472 1.00 89.44 106 PHE A N 1
ATOM 876 C CA . PHE A 1 106 ? -18.638 -15.662 2.061 1.00 89.44 106 PHE A CA 1
ATOM 877 C C . PHE A 1 106 ? -17.687 -16.741 2.612 1.00 89.44 106 PHE A C 1
ATOM 879 O O . PHE A 1 106 ? -18.059 -17.907 2.642 1.00 89.44 106 PHE A O 1
ATOM 886 N N . ARG A 1 107 ? -16.476 -16.371 3.059 1.00 88.69 107 ARG A N 1
ATOM 887 C CA . ARG A 1 107 ? -15.533 -17.262 3.764 1.00 88.69 107 ARG A CA 1
ATOM 888 C C . ARG A 1 107 ? -15.608 -17.124 5.290 1.00 88.69 107 ARG A C 1
ATOM 890 O O . ARG A 1 107 ? -14.791 -17.696 5.996 1.00 88.69 107 ARG A O 1
ATOM 897 N N . GLY A 1 108 ? -16.585 -16.377 5.810 1.00 85.62 108 GLY A N 1
ATOM 898 C CA . GLY A 1 108 ? -16.747 -16.153 7.249 1.00 85.62 108 GLY A CA 1
ATOM 899 C C . GLY A 1 108 ? -15.887 -15.022 7.823 1.00 85.62 108 GLY A C 1
ATOM 900 O O . GLY A 1 108 ? -15.826 -14.873 9.042 1.00 85.62 108 GLY A O 1
ATOM 901 N N . GLY A 1 109 ? -15.241 -14.213 6.976 1.00 88.88 109 GLY A N 1
ATOM 902 C CA . GLY A 1 109 ? -14.550 -12.995 7.399 1.00 88.88 109 GLY A CA 1
ATOM 903 C C . GLY A 1 109 ? -15.443 -11.750 7.375 1.00 88.88 109 GLY A C 1
ATOM 904 O O . GLY A 1 109 ? -16.636 -11.802 7.072 1.00 88.88 109 GLY A O 1
ATOM 905 N N . LEU A 1 110 ? -14.864 -10.586 7.680 1.00 86.31 110 LEU A N 1
ATOM 906 C CA . LEU A 1 110 ? -15.574 -9.299 7.644 1.00 86.31 110 LEU A CA 1
ATOM 907 C C . LEU A 1 110 ? -15.281 -8.496 6.375 1.00 86.31 110 LEU A C 1
ATOM 909 O O . LEU A 1 110 ? -15.933 -7.479 6.129 1.00 86.31 110 LEU A O 1
ATOM 913 N N . GLY A 1 111 ? -14.342 -8.937 5.541 1.00 85.62 111 GLY A N 1
ATOM 914 C CA . GLY A 1 111 ? -13.892 -8.224 4.351 1.00 85.62 111 GLY A CA 1
ATOM 915 C C . GLY A 1 111 ? -13.115 -6.954 4.689 1.00 85.62 111 GLY A C 1
ATOM 916 O O . GLY A 1 111 ? -13.272 -5.937 4.008 1.00 85.62 111 GLY A O 1
ATOM 917 N N . PHE A 1 112 ? -12.336 -6.963 5.775 1.00 87.00 112 PHE A N 1
ATOM 918 C CA . PHE A 1 112 ? -11.320 -5.932 5.976 1.00 87.00 112 PHE A CA 1
ATOM 919 C C . PHE A 1 112 ? -10.204 -6.069 4.941 1.00 87.00 112 PHE A C 1
ATOM 921 O O . PHE A 1 112 ? -9.958 -7.139 4.398 1.00 87.00 112 PHE A O 1
ATOM 928 N N . ARG A 1 113 ? -9.539 -4.959 4.622 1.00 84.12 113 ARG A N 1
ATOM 929 C CA . ARG A 1 113 ? -8.405 -4.994 3.697 1.00 84.12 113 ARG A CA 1
ATOM 930 C C . ARG A 1 113 ? -7.132 -5.216 4.492 1.00 84.12 113 ARG A C 1
ATOM 932 O O . ARG A 1 113 ? -6.836 -4.431 5.394 1.00 84.12 113 ARG A O 1
ATOM 939 N N . ASP A 1 114 ? -6.366 -6.235 4.122 1.00 86.44 114 ASP A N 1
ATOM 940 C CA . ASP A 1 114 ? -4.973 -6.312 4.543 1.00 86.44 114 ASP A CA 1
ATOM 941 C C . ASP A 1 114 ? -4.190 -5.175 3.874 1.00 86.44 114 ASP A C 1
ATOM 943 O O . ASP A 1 114 ? -4.242 -4.984 2.658 1.00 86.44 114 ASP A O 1
ATOM 947 N N . LEU A 1 115 ? -3.473 -4.399 4.685 1.00 85.88 115 LEU A N 1
ATOM 948 C CA . LEU A 1 115 ? -2.707 -3.249 4.227 1.00 85.88 115 LEU A CA 1
ATOM 949 C C . LEU A 1 115 ? -1.574 -3.668 3.286 1.00 85.88 115 LEU A C 1
ATOM 951 O O . LEU A 1 115 ? -1.294 -2.955 2.324 1.00 85.88 115 LEU A O 1
ATOM 955 N N . LYS A 1 116 ? -0.931 -4.813 3.551 1.00 88.06 116 LYS A N 1
ATOM 956 C CA . LYS A 1 116 ? 0.175 -5.296 2.719 1.00 88.06 116 LYS A CA 1
ATOM 957 C C . LYS A 1 116 ? -0.337 -5.753 1.357 1.00 88.06 116 LYS A C 1
ATOM 959 O O . LYS A 1 116 ? 0.202 -5.306 0.346 1.00 88.06 116 LYS A O 1
ATOM 964 N N . ALA A 1 117 ? -1.396 -6.563 1.334 1.00 88.44 117 ALA A N 1
ATOM 965 C CA . ALA A 1 117 ? -2.073 -6.943 0.095 1.00 88.44 117 ALA A CA 1
ATOM 966 C C . ALA A 1 117 ? -2.541 -5.707 -0.693 1.00 88.44 117 ALA A C 1
ATOM 968 O O . ALA A 1 117 ? -2.188 -5.548 -1.856 1.00 88.44 117 ALA A O 1
ATOM 969 N N . PHE A 1 118 ? -3.211 -4.757 -0.033 1.00 87.12 118 PHE A N 1
ATOM 970 C CA . PHE A 1 118 ? -3.700 -3.538 -0.680 1.00 87.12 118 PHE A CA 1
ATOM 971 C C . PHE A 1 118 ? -2.575 -2.660 -1.258 1.00 87.12 118 PHE A C 1
ATOM 973 O O . PHE A 1 118 ? -2.722 -2.087 -2.336 1.00 87.12 118 PHE A O 1
ATOM 980 N N . ASN A 1 119 ? -1.432 -2.555 -0.572 1.00 90.69 119 ASN A N 1
ATOM 981 C CA . ASN A 1 119 ? -0.247 -1.868 -1.093 1.00 90.69 119 ASN A CA 1
ATOM 982 C C . ASN A 1 119 ? 0.304 -2.563 -2.343 1.00 90.69 119 ASN A C 1
ATOM 984 O O . ASN A 1 119 ? 0.626 -1.891 -3.322 1.00 90.69 119 ASN A O 1
ATOM 988 N N . MET A 1 120 ? 0.378 -3.896 -2.313 1.00 90.94 120 MET A N 1
ATOM 989 C CA . MET A 1 120 ? 0.831 -4.697 -3.448 1.00 90.94 120 MET A CA 1
ATOM 990 C C . MET A 1 120 ? -0.094 -4.522 -4.653 1.00 90.94 120 MET A C 1
ATOM 992 O O . MET A 1 120 ? 0.396 -4.295 -5.755 1.00 90.94 120 MET A O 1
ATOM 996 N N . ASP A 1 121 ? -1.410 -4.530 -4.436 1.00 90.62 121 ASP A N 1
ATOM 997 C CA . ASP A 1 121 ? -2.422 -4.339 -5.478 1.00 90.62 121 ASP A CA 1
ATOM 998 C C . ASP A 1 121 ? -2.313 -2.961 -6.146 1.00 90.62 121 ASP A C 1
ATOM 1000 O O . ASP A 1 121 ? -2.400 -2.844 -7.369 1.00 90.62 121 ASP A O 1
ATOM 1004 N N . LEU A 1 122 ? -2.092 -1.898 -5.364 1.00 90.62 122 LEU A N 1
ATOM 1005 C CA . LEU A 1 122 ? -1.916 -0.545 -5.903 1.00 90.62 122 LEU A CA 1
ATOM 1006 C C . LEU A 1 122 ? -0.631 -0.419 -6.732 1.00 90.62 122 LEU A C 1
ATOM 1008 O O . LEU A 1 122 ? -0.649 0.198 -7.799 1.00 90.62 122 LEU A O 1
ATOM 1012 N N . LEU A 1 123 ? 0.465 -1.029 -6.276 1.00 92.75 123 LEU A N 1
ATOM 1013 C CA . LEU A 1 123 ? 1.730 -1.055 -7.013 1.00 92.75 123 LEU A CA 1
ATOM 1014 C C . LEU A 1 123 ? 1.633 -1.919 -8.274 1.00 92.75 123 LEU A C 1
ATOM 1016 O O . LEU A 1 123 ? 2.157 -1.540 -9.320 1.00 92.75 123 LEU A O 1
ATOM 1020 N N . ALA A 1 124 ? 0.910 -3.037 -8.209 1.00 92.31 124 ALA A N 1
ATOM 1021 C CA . ALA A 1 124 ? 0.582 -3.859 -9.366 1.00 92.31 124 ALA A CA 1
ATOM 1022 C C . ALA A 1 124 ? -0.254 -3.059 -10.374 1.00 92.31 124 ALA A C 1
ATOM 1024 O O . ALA A 1 124 ? 0.072 -3.021 -11.554 1.00 92.31 124 ALA A O 1
ATOM 1025 N N . LYS A 1 125 ? -1.269 -2.314 -9.926 1.00 91.75 125 LYS A N 1
ATOM 1026 C CA . LYS A 1 125 ? -2.046 -1.430 -10.805 1.00 91.75 125 LYS A CA 1
ATOM 1027 C C . LYS A 1 125 ? -1.169 -0.377 -11.494 1.00 91.75 125 LYS A C 1
ATOM 1029 O O . LYS A 1 125 ? -1.373 -0.098 -12.675 1.00 91.75 125 LYS A O 1
ATOM 1034 N N . LEU A 1 126 ? -0.189 0.192 -10.788 1.00 91.56 126 LEU A N 1
ATOM 1035 C CA . LEU A 1 126 ? 0.765 1.140 -11.372 1.00 91.56 126 LEU A CA 1
ATOM 1036 C C . LEU A 1 126 ? 1.670 0.471 -12.419 1.00 91.56 126 LEU A C 1
ATOM 1038 O O . LEU A 1 126 ? 1.825 1.002 -13.517 1.00 91.56 126 LEU A O 1
ATOM 1042 N N . ALA A 1 127 ? 2.221 -0.704 -12.111 1.00 91.75 127 ALA A N 1
ATOM 1043 C CA . ALA A 1 127 ? 3.034 -1.479 -13.049 1.00 91.75 127 ALA A CA 1
ATOM 1044 C C . ALA A 1 127 ? 2.244 -1.870 -14.312 1.00 91.75 127 ALA A C 1
ATOM 1046 O O . ALA A 1 127 ? 2.764 -1.780 -15.422 1.00 91.75 127 ALA A O 1
ATOM 1047 N N . TRP A 1 128 ? 0.971 -2.236 -14.151 1.00 91.75 128 TRP A N 1
ATOM 1048 C CA . TRP A 1 128 ? 0.066 -2.566 -15.250 1.00 91.75 128 TRP A CA 1
ATOM 1049 C C . TRP A 1 128 ? -0.189 -1.365 -16.154 1.00 91.75 128 TRP A C 1
ATOM 1051 O O . TRP A 1 128 ? -0.146 -1.482 -17.375 1.00 91.75 128 TRP A O 1
ATOM 1061 N N . ARG A 1 129 ? -0.383 -0.186 -15.555 1.00 92.06 129 ARG A N 1
ATOM 1062 C CA . ARG A 1 129 ? -0.535 1.057 -16.308 1.00 92.06 129 ARG A CA 1
ATOM 1063 C C . ARG A 1 129 ? 0.704 1.360 -17.148 1.00 92.06 129 ARG A C 1
ATOM 1065 O O . ARG A 1 129 ? 0.558 1.671 -18.318 1.00 92.06 129 ARG A O 1
ATOM 1072 N N . ILE A 1 130 ? 1.907 1.205 -16.591 1.00 90.56 130 ILE A N 1
ATOM 1073 C CA . ILE A 1 130 ? 3.159 1.402 -17.347 1.00 90.56 130 ILE A CA 1
ATOM 1074 C C . ILE A 1 130 ? 3.263 0.422 -18.527 1.00 90.56 130 ILE A C 1
ATOM 1076 O O . ILE A 1 130 ? 3.809 0.773 -19.570 1.00 90.56 130 ILE A O 1
ATOM 1080 N N . LEU A 1 131 ? 2.730 -0.793 -18.369 1.00 88.62 131 LEU A N 1
ATOM 1081 C CA . LEU A 1 131 ? 2.732 -1.825 -19.404 1.00 88.62 131 LEU A CA 1
ATOM 1082 C C . LEU A 1 131 ? 1.741 -1.525 -20.541 1.00 88.62 131 LEU A C 1
ATOM 1084 O O . LEU A 1 131 ? 2.115 -1.660 -21.702 1.00 88.62 131 LEU A O 1
ATOM 1088 N N . ILE A 1 132 ? 0.505 -1.119 -20.227 1.00 90.31 132 ILE A N 1
ATOM 1089 C CA . ILE A 1 132 ? -0.535 -0.827 -21.236 1.00 90.31 132 ILE A CA 1
ATOM 1090 C C . ILE A 1 132 ? -0.328 0.527 -21.910 1.00 90.31 132 ILE A C 1
ATOM 1092 O O . ILE A 1 132 ? -0.637 0.686 -23.088 1.00 90.31 132 ILE A O 1
ATOM 1096 N N . GLU A 1 133 ? 0.159 1.517 -21.167 1.00 91.81 133 GLU A N 1
ATOM 1097 C CA . GLU A 1 133 ? 0.266 2.906 -21.605 1.00 91.81 133 GLU A CA 1
ATOM 1098 C C . GLU A 1 133 ? 1.750 3.308 -21.789 1.00 91.81 133 GLU A C 1
ATOM 1100 O O . GLU A 1 133 ? 2.283 4.104 -21.003 1.00 91.81 133 GLU A O 1
ATOM 1105 N N . PRO A 1 134 ? 2.460 2.794 -22.821 1.00 88.00 134 PRO A N 1
ATOM 1106 C CA . PRO A 1 134 ? 3.888 3.061 -23.022 1.00 88.00 134 PRO A CA 1
ATOM 1107 C C . PRO A 1 134 ? 4.177 4.506 -23.453 1.00 88.00 134 PRO A C 1
ATOM 1109 O O . PRO A 1 134 ? 5.287 4.991 -23.250 1.00 88.00 134 PRO A O 1
ATOM 1112 N N . ASN A 1 135 ? 3.184 5.204 -24.012 1.00 90.06 135 ASN A N 1
ATOM 1113 C CA . ASN A 1 135 ? 3.313 6.577 -24.515 1.00 90.06 135 ASN A CA 1
ATOM 1114 C C . ASN A 1 135 ? 3.228 7.646 -23.415 1.00 90.06 135 ASN A C 1
ATOM 1116 O O . ASN A 1 135 ? 3.448 8.824 -23.685 1.00 90.06 135 ASN A O 1
ATOM 1120 N N . LEU A 1 136 ? 2.909 7.268 -22.173 1.00 92.44 136 LEU A N 1
ATOM 1121 C CA . LEU A 1 136 ? 2.932 8.207 -21.055 1.00 92.44 136 LEU A CA 1
ATOM 1122 C C . LEU A 1 136 ? 4.370 8.641 -20.782 1.00 92.44 136 LEU A C 1
ATOM 1124 O O . LEU A 1 136 ? 5.263 7.801 -20.693 1.00 92.44 136 LEU A O 1
ATOM 1128 N N . LEU A 1 137 ? 4.575 9.933 -20.523 1.00 92.38 137 LEU A N 1
ATOM 1129 C CA . LEU A 1 137 ? 5.891 10.477 -20.177 1.00 92.38 137 LEU A CA 1
ATOM 1130 C C . LEU A 1 137 ? 6.538 9.708 -19.013 1.00 92.38 137 LEU A C 1
ATOM 1132 O O . LEU A 1 137 ? 7.715 9.368 -19.061 1.00 92.38 137 LEU A O 1
ATOM 1136 N N . ALA A 1 138 ? 5.754 9.374 -17.983 1.00 88.56 138 ALA A N 1
ATOM 1137 C CA . ALA A 1 138 ? 6.230 8.571 -16.859 1.00 88.56 138 ALA A CA 1
ATOM 1138 C C . ALA A 1 138 ? 6.697 7.170 -17.295 1.00 88.56 138 ALA A C 1
ATOM 1140 O O . ALA A 1 138 ? 7.748 6.713 -16.848 1.00 88.56 138 ALA A O 1
ATOM 1141 N N . SER A 1 139 ? 5.954 6.508 -18.186 1.00 90.94 139 SER A N 1
ATOM 1142 C CA . SER A 1 139 ? 6.318 5.198 -18.734 1.00 90.94 139 SER A CA 1
ATOM 1143 C C . SER A 1 139 ? 7.592 5.285 -19.574 1.00 90.94 139 SER A C 1
ATOM 1145 O O . SER A 1 139 ? 8.487 4.462 -19.405 1.00 90.94 139 SER A O 1
ATOM 1147 N N . GLN A 1 140 ? 7.720 6.318 -20.410 1.00 92.50 140 GLN A N 1
ATOM 1148 C CA . GLN A 1 140 ? 8.897 6.551 -21.250 1.00 92.50 140 GLN A CA 1
ATOM 1149 C C . GLN A 1 140 ? 10.153 6.823 -20.417 1.00 92.50 140 GLN A C 1
ATOM 1151 O O . GLN A 1 140 ? 11.195 6.222 -20.667 1.00 92.50 140 GLN A O 1
ATOM 1156 N N . VAL A 1 141 ? 10.048 7.674 -19.390 1.00 91.81 141 VAL A N 1
ATOM 1157 C CA . VAL A 1 141 ? 11.157 7.991 -18.476 1.00 91.81 141 VAL A CA 1
ATOM 1158 C C . VAL A 1 141 ? 11.579 6.766 -17.662 1.00 91.81 141 VAL A C 1
ATOM 1160 O O . VAL A 1 141 ? 12.769 6.533 -17.455 1.00 91.81 141 VAL A O 1
ATOM 1163 N N . LEU A 1 142 ? 10.625 5.958 -17.189 1.00 89.38 142 LEU A N 1
ATOM 1164 C CA . LEU A 1 142 ? 10.946 4.725 -16.468 1.00 89.38 142 LEU A CA 1
ATOM 1165 C C . LEU A 1 142 ? 11.576 3.679 -17.391 1.00 89.38 142 LEU A C 1
ATOM 1167 O O . LEU A 1 142 ? 12.545 3.036 -16.985 1.00 89.38 142 LEU A O 1
ATOM 1171 N N . LYS A 1 143 ? 11.076 3.546 -18.625 1.00 89.88 143 LYS A N 1
ATOM 1172 C CA . LYS A 1 143 ? 11.644 2.656 -19.640 1.00 89.88 143 LYS A CA 1
ATOM 1173 C C . LYS A 1 143 ? 13.081 3.042 -19.964 1.00 89.88 143 LYS A C 1
ATOM 1175 O O . LYS A 1 143 ? 13.969 2.216 -19.787 1.00 89.88 143 LYS A O 1
ATOM 1180 N N . SER A 1 144 ? 13.329 4.296 -20.344 1.00 89.56 144 SER A N 1
ATOM 1181 C CA . SER A 1 144 ? 14.671 4.763 -20.716 1.00 89.56 144 SER A CA 1
ATOM 1182 C C . SER A 1 144 ? 15.687 4.602 -19.585 1.00 89.56 144 SER A C 1
ATOM 1184 O O . SER A 1 144 ? 16.842 4.270 -19.833 1.00 89.56 144 SER A O 1
ATOM 1186 N N . LYS A 1 145 ? 15.256 4.786 -18.332 1.00 89.12 145 LYS A N 1
ATOM 1187 C CA . LYS A 1 145 ? 16.135 4.694 -17.164 1.00 89.12 145 LYS A CA 1
ATOM 1188 C C . LYS A 1 145 ? 16.402 3.267 -16.686 1.00 89.12 145 LYS A C 1
ATOM 1190 O O . LYS A 1 145 ? 17.503 2.996 -16.211 1.00 89.12 145 LYS A O 1
ATOM 1195 N N . TYR A 1 146 ? 15.399 2.390 -16.706 1.00 88.38 146 TYR A N 1
ATOM 1196 C CA . TYR A 1 146 ? 15.471 1.100 -16.007 1.00 88.38 146 TYR A CA 1
ATOM 1197 C C . TYR A 1 146 ? 15.383 -0.128 -16.914 1.00 88.38 146 TYR A C 1
ATOM 1199 O O . TYR A 1 146 ? 15.851 -1.195 -16.517 1.00 88.38 146 TYR A O 1
ATOM 1207 N N . PHE A 1 147 ? 14.783 -0.013 -18.098 1.00 89.00 147 PHE A N 1
ATOM 1208 C CA . PHE A 1 147 ? 14.595 -1.132 -19.023 1.00 89.00 147 PHE A CA 1
ATOM 1209 C C . PHE A 1 147 ? 14.540 -0.647 -20.487 1.00 89.00 147 PHE A C 1
ATOM 1211 O O . PHE A 1 147 ? 13.522 -0.837 -21.149 1.00 89.00 147 PHE A O 1
ATOM 1218 N N . PRO A 1 148 ? 15.608 -0.017 -21.018 1.00 86.50 148 PRO A N 1
ATOM 1219 C CA . PRO A 1 148 ? 15.574 0.586 -22.354 1.00 86.50 148 PRO A CA 1
ATOM 1220 C C . PRO A 1 148 ? 15.272 -0.449 -23.450 1.00 86.50 148 PRO A C 1
ATOM 1222 O O . PRO A 1 148 ? 14.356 -0.242 -24.248 1.00 86.50 148 PRO A O 1
ATOM 1225 N N . ASP A 1 149 ? 15.951 -1.598 -23.392 1.00 85.06 149 ASP A N 1
ATOM 1226 C CA . ASP A 1 149 ? 15.900 -2.645 -24.427 1.00 85.06 149 ASP A CA 1
ATOM 1227 C C . ASP A 1 149 ? 15.067 -3.871 -24.022 1.00 85.06 149 ASP A C 1
ATOM 1229 O O . ASP A 1 149 ? 15.060 -4.891 -24.708 1.00 85.06 149 ASP A O 1
ATOM 1233 N N . LYS A 1 150 ? 14.388 -3.817 -22.871 1.00 84.88 150 LYS A N 1
ATOM 1234 C CA . LYS A 1 150 ? 13.642 -4.954 -22.307 1.00 84.88 150 LYS A CA 1
ATOM 1235 C C . LYS A 1 150 ? 12.175 -4.602 -22.107 1.00 84.88 150 LYS A C 1
ATOM 1237 O O . LYS A 1 150 ? 11.792 -3.436 -22.092 1.00 84.88 150 LYS A O 1
ATOM 1242 N N . SER A 1 151 ? 11.336 -5.616 -21.911 1.00 85.56 151 SER A N 1
ATOM 1243 C CA . SER A 1 151 ? 9.972 -5.406 -21.419 1.00 85.56 151 SER A CA 1
ATOM 1244 C C . SER A 1 151 ? 9.972 -5.193 -19.902 1.00 85.56 151 SER A C 1
ATOM 1246 O O . SER A 1 151 ? 10.841 -5.697 -19.186 1.00 85.56 151 SER A O 1
ATOM 1248 N N . LEU A 1 152 ? 8.959 -4.489 -19.384 1.00 85.31 152 LEU A N 1
ATOM 1249 C CA . LEU A 1 152 ? 8.786 -4.279 -17.941 1.00 85.31 152 LEU A CA 1
ATOM 1250 C C . LEU A 1 152 ? 8.737 -5.607 -17.164 1.00 85.31 152 LEU A C 1
ATOM 1252 O O . LEU A 1 152 ? 9.240 -5.696 -16.045 1.00 85.31 152 LEU A O 1
ATOM 1256 N N . LEU A 1 153 ? 8.172 -6.655 -17.770 1.00 84.88 153 LEU A N 1
ATOM 1257 C CA . LEU A 1 153 ? 8.068 -7.984 -17.163 1.00 84.88 153 LEU A CA 1
ATOM 1258 C C . LEU A 1 153 ? 9.449 -8.608 -16.908 1.00 84.88 153 LEU A C 1
ATOM 1260 O O . LEU A 1 153 ? 9.655 -9.236 -15.872 1.00 84.88 153 LEU A O 1
ATOM 1264 N N . GLN A 1 154 ? 10.408 -8.364 -17.803 1.00 84.94 154 GLN A N 1
ATOM 1265 C CA . GLN A 1 154 ? 11.778 -8.883 -17.733 1.00 84.94 154 GLN A CA 1
ATOM 1266 C C . GLN A 1 154 ? 12.751 -7.952 -16.992 1.00 84.94 154 GLN A C 1
ATOM 1268 O O . GLN A 1 154 ? 13.943 -8.253 -16.881 1.00 84.94 154 GLN A O 1
ATOM 1273 N N . ALA A 1 155 ? 12.280 -6.806 -16.496 1.00 86.38 155 ALA A N 1
ATOM 1274 C CA . ALA A 1 155 ? 13.145 -5.840 -15.842 1.00 86.38 155 ALA A CA 1
ATOM 1275 C C . ALA A 1 155 ? 13.722 -6.393 -14.525 1.00 86.38 155 ALA A C 1
ATOM 1277 O O . ALA A 1 155 ? 13.013 -6.974 -13.696 1.00 86.38 155 ALA A O 1
ATOM 1278 N N . GLN A 1 156 ? 15.024 -6.194 -14.317 1.00 82.50 156 GLN A N 1
ATOM 1279 C CA . GLN A 1 156 ? 15.729 -6.650 -13.119 1.00 82.50 156 GLN A CA 1
ATOM 1280 C C . GLN A 1 156 ? 15.871 -5.527 -12.089 1.00 82.50 156 GLN A C 1
ATOM 1282 O O . GLN A 1 156 ? 15.916 -4.337 -12.415 1.00 82.50 156 GLN A O 1
ATOM 1287 N N . VAL A 1 157 ? 15.947 -5.913 -10.815 1.00 81.19 157 VAL A N 1
ATOM 1288 C CA . VAL A 1 157 ? 16.193 -4.976 -9.717 1.00 81.19 157 VAL A CA 1
ATOM 1289 C C . VAL A 1 157 ? 17.685 -4.646 -9.690 1.00 81.19 157 VAL A C 1
ATOM 1291 O O . VAL A 1 157 ? 18.495 -5.491 -9.323 1.00 81.19 157 VAL A O 1
ATOM 1294 N N . SER A 1 158 ? 18.064 -3.414 -10.031 1.00 79.69 158 SER A N 1
ATOM 1295 C CA . SER A 1 158 ? 19.434 -2.947 -9.798 1.00 79.69 158 SER A CA 1
ATOM 1296 C C . SER A 1 158 ? 19.616 -2.483 -8.346 1.00 79.69 158 SER A C 1
ATOM 1298 O O . SER A 1 158 ? 18.706 -1.921 -7.724 1.00 79.69 158 SER A O 1
ATOM 1300 N N . ASN A 1 159 ? 20.811 -2.682 -7.780 1.00 74.25 159 ASN A N 1
ATOM 1301 C CA . ASN A 1 159 ? 21.103 -2.280 -6.396 1.00 74.25 159 ASN A CA 1
ATOM 1302 C C . ASN A 1 159 ? 20.931 -0.766 -6.183 1.00 74.25 159 ASN A C 1
ATOM 1304 O O . ASN A 1 159 ? 20.375 -0.350 -5.162 1.00 74.25 159 ASN A O 1
ATOM 1308 N N . PHE A 1 160 ? 21.285 0.031 -7.193 1.00 78.12 160 PHE A N 1
ATOM 1309 C CA . PHE A 1 160 ? 21.165 1.493 -7.218 1.00 78.12 160 PHE A CA 1
ATOM 1310 C C . PHE A 1 160 ? 19.787 2.004 -7.672 1.00 78.12 160 PHE A C 1
ATOM 1312 O O . PHE A 1 160 ? 19.592 3.208 -7.836 1.00 78.12 160 PHE A O 1
ATOM 1319 N N . ALA A 1 161 ? 18.810 1.114 -7.881 1.00 85.19 161 ALA A N 1
ATOM 1320 C CA . ALA A 1 161 ? 17.466 1.528 -8.251 1.00 85.19 161 ALA A CA 1
ATOM 1321 C C . ALA A 1 161 ? 16.814 2.403 -7.174 1.00 85.19 161 ALA A C 1
ATOM 1323 O O . ALA A 1 161 ? 1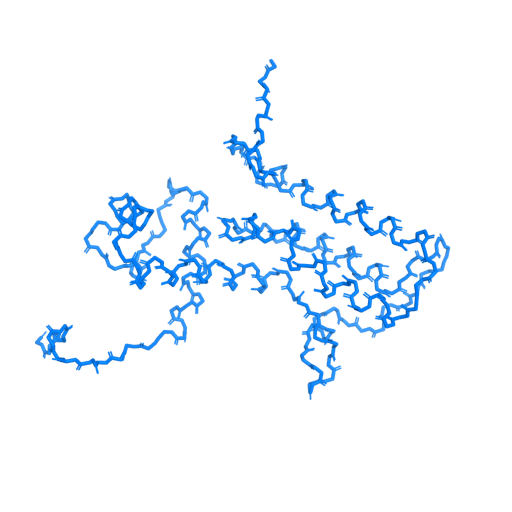6.981 2.183 -5.968 1.00 85.19 161 ALA A O 1
ATOM 1324 N N . SER A 1 162 ? 15.991 3.349 -7.633 1.00 87.12 162 SER A N 1
ATOM 1325 C CA . SER A 1 162 ? 15.179 4.174 -6.744 1.00 87.12 162 SER A CA 1
ATOM 1326 C C . SER A 1 162 ? 14.206 3.300 -5.955 1.00 87.12 162 SER A C 1
ATOM 1328 O O . SER A 1 162 ? 13.789 2.227 -6.401 1.00 87.12 162 SER A O 1
ATOM 1330 N N . TRP A 1 163 ? 13.816 3.762 -4.770 1.00 85.88 163 TRP A N 1
ATOM 1331 C CA . TRP A 1 163 ? 12.848 3.029 -3.958 1.00 85.88 163 TRP A CA 1
ATOM 1332 C C . TRP A 1 163 ? 11.497 2.877 -4.670 1.00 85.88 163 TRP A C 1
ATOM 1334 O O . TRP A 1 163 ? 10.884 1.816 -4.582 1.00 85.88 163 TRP A O 1
ATOM 1344 N N . ILE A 1 164 ? 11.086 3.884 -5.442 1.00 88.38 164 ILE A N 1
ATOM 1345 C CA . ILE A 1 164 ? 9.882 3.834 -6.281 1.00 88.38 164 ILE A CA 1
ATOM 1346 C C . ILE A 1 164 ? 9.992 2.683 -7.288 1.00 88.38 164 ILE A C 1
ATOM 1348 O O . ILE A 1 164 ? 9.098 1.847 -7.352 1.00 88.38 164 ILE A O 1
ATOM 1352 N N . TRP A 1 165 ? 11.116 2.565 -8.004 1.00 90.19 165 TRP A N 1
ATOM 1353 C CA . TRP A 1 165 ? 11.313 1.477 -8.966 1.00 90.19 165 TRP A CA 1
ATOM 1354 C C . TRP A 1 165 ? 11.279 0.096 -8.307 1.00 90.19 165 TRP A C 1
ATOM 1356 O O . TRP A 1 165 ? 10.581 -0.797 -8.777 1.00 90.19 165 TRP A O 1
ATOM 1366 N N . LYS A 1 166 ? 11.957 -0.066 -7.163 1.00 90.81 166 LYS A N 1
ATOM 1367 C CA . LYS A 1 166 ? 11.905 -1.315 -6.382 1.00 90.81 166 LYS A CA 1
ATOM 1368 C C . LYS A 1 166 ? 10.472 -1.655 -5.944 1.00 90.81 166 LYS A C 1
ATOM 1370 O O . LYS A 1 166 ? 10.090 -2.819 -5.964 1.00 90.81 166 LYS A O 1
ATOM 1375 N N . SER A 1 167 ? 9.675 -0.642 -5.605 1.00 91.62 167 SER A N 1
ATOM 1376 C CA . SER A 1 167 ? 8.268 -0.804 -5.214 1.00 91.62 167 SER A CA 1
ATOM 1377 C C . SER A 1 167 ? 7.386 -1.215 -6.398 1.00 91.62 167 SER A C 1
ATOM 1379 O O . SER A 1 167 ? 6.560 -2.113 -6.264 1.00 91.62 167 SER A O 1
ATOM 1381 N N . ILE A 1 168 ? 7.591 -0.611 -7.572 1.00 91.81 168 ILE A N 1
ATOM 1382 C CA . ILE A 1 168 ? 6.892 -0.987 -8.811 1.00 91.81 168 ILE A CA 1
ATOM 1383 C C . ILE A 1 168 ? 7.229 -2.432 -9.192 1.00 91.81 168 ILE A C 1
ATOM 1385 O O . ILE A 1 168 ? 6.325 -3.198 -9.515 1.00 91.81 168 ILE A O 1
ATOM 1389 N N . LEU A 1 169 ? 8.503 -2.831 -9.102 1.00 91.81 169 LEU A N 1
ATOM 1390 C CA . LEU A 1 169 ? 8.924 -4.204 -9.395 1.00 91.81 169 LEU A CA 1
ATOM 1391 C C . LEU A 1 169 ? 8.287 -5.231 -8.450 1.00 91.81 169 LEU A C 1
ATOM 1393 O O . LEU A 1 169 ? 7.893 -6.303 -8.905 1.00 91.81 169 LEU A O 1
ATOM 1397 N N . TRP A 1 170 ? 8.099 -4.879 -7.175 1.00 92.50 170 TRP A N 1
ATOM 1398 C CA . TRP A 1 170 ? 7.374 -5.723 -6.223 1.00 92.50 170 TRP A CA 1
ATOM 1399 C C . TRP A 1 170 ? 5.905 -5.939 -6.627 1.00 92.50 170 TRP A C 1
ATOM 1401 O O . TRP A 1 170 ? 5.412 -7.064 -6.583 1.00 92.50 170 TRP A O 1
ATOM 1411 N N . GLY A 1 171 ? 5.211 -4.893 -7.089 1.00 91.44 171 GLY A N 1
ATOM 1412 C CA . GLY A 1 171 ? 3.858 -5.022 -7.649 1.00 91.44 171 GLY A CA 1
ATOM 1413 C C . GLY A 1 171 ? 3.827 -5.787 -8.979 1.00 91.44 171 GLY A C 1
ATOM 1414 O O . GLY A 1 171 ? 2.936 -6.598 -9.222 1.00 91.44 171 GLY A O 1
ATOM 1415 N N . ARG A 1 172 ? 4.838 -5.593 -9.830 1.00 91.75 172 ARG A N 1
ATOM 1416 C CA . ARG A 1 172 ? 5.024 -6.336 -11.085 1.00 91.75 172 ARG A CA 1
ATOM 1417 C C . ARG A 1 172 ? 5.179 -7.836 -10.842 1.00 91.75 172 ARG A C 1
ATOM 1419 O O . ARG A 1 172 ? 4.634 -8.612 -11.616 1.00 91.75 172 ARG A O 1
ATOM 1426 N N . ASP A 1 173 ? 5.844 -8.258 -9.767 1.00 91.19 173 ASP A N 1
ATOM 1427 C CA . ASP A 1 173 ? 5.967 -9.686 -9.429 1.00 91.19 173 ASP A CA 1
ATOM 1428 C C . ASP A 1 173 ? 4.602 -10.332 -9.144 1.00 91.19 173 ASP A C 1
ATOM 1430 O O . ASP A 1 173 ? 4.395 -11.505 -9.456 1.00 91.19 173 ASP A O 1
ATOM 1434 N N . LEU A 1 174 ? 3.651 -9.572 -8.582 1.00 90.44 174 LEU A N 1
ATOM 1435 C CA . LEU A 1 174 ? 2.262 -10.019 -8.443 1.00 90.44 174 LEU A CA 1
ATOM 1436 C C . LEU A 1 174 ? 1.585 -10.133 -9.809 1.00 90.44 174 LEU A C 1
ATOM 1438 O O . LEU A 1 174 ? 0.943 -11.145 -10.083 1.00 90.44 174 LEU A O 1
ATOM 1442 N N .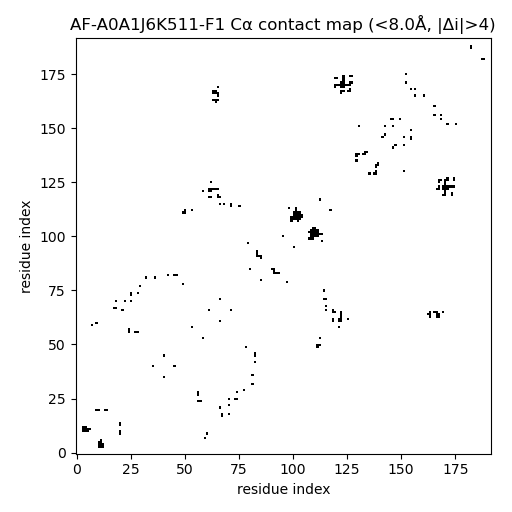 LEU A 1 175 ? 1.759 -9.128 -10.674 1.00 88.19 175 LEU A N 1
ATOM 1443 C CA . LEU A 1 175 ? 1.204 -9.151 -12.027 1.00 88.19 175 LEU A CA 1
ATOM 1444 C C . LEU A 1 175 ? 1.699 -10.354 -12.825 1.00 88.19 175 LEU A C 1
ATOM 1446 O O . LEU A 1 175 ? 0.882 -11.044 -13.420 1.00 88.19 175 LEU A O 1
ATOM 1450 N N . CYS A 1 176 ? 2.999 -10.659 -12.810 1.00 87.06 176 CYS A N 1
ATOM 1451 C CA . CYS A 1 176 ? 3.565 -11.779 -13.570 1.00 87.06 176 CYS A CA 1
ATOM 1452 C C . CYS A 1 176 ? 2.903 -13.130 -13.255 1.00 87.06 176 CYS A C 1
ATOM 1454 O O . CYS A 1 176 ? 2.916 -14.018 -14.099 1.00 87.06 176 CYS A O 1
ATOM 1456 N N . LYS A 1 177 ? 2.297 -13.293 -12.071 1.00 88.00 177 LYS A N 1
ATOM 1457 C CA . LYS A 1 177 ? 1.557 -14.511 -11.705 1.00 88.00 177 LYS A CA 1
ATOM 1458 C C . LYS A 1 177 ? 0.183 -14.615 -12.375 1.00 88.00 177 LYS A C 1
ATOM 1460 O O . LYS A 1 177 ? -0.350 -15.715 -12.477 1.00 88.00 177 LYS A O 1
ATOM 1465 N N . GLY A 1 178 ? -0.413 -13.489 -12.769 1.00 82.25 178 GLY A N 1
ATOM 1466 C CA . GLY A 1 178 ? -1.773 -13.416 -13.313 1.00 82.25 178 GLY A CA 1
ATOM 1467 C C . GLY A 1 178 ? -1.865 -12.913 -14.755 1.00 82.25 178 GLY A C 1
ATOM 1468 O O . GLY A 1 178 ? -2.896 -13.106 -15.396 1.00 82.25 178 GLY A O 1
ATOM 1469 N N . VAL A 1 179 ? -0.814 -12.278 -15.277 1.00 80.81 179 VAL A N 1
ATOM 1470 C CA . VAL A 1 179 ? -0.782 -11.771 -16.650 1.00 80.81 179 VAL A CA 1
ATOM 1471 C C . VAL A 1 179 ? -0.742 -12.943 -17.619 1.00 80.81 179 VAL A C 1
ATOM 1473 O O . VAL A 1 179 ? 0.091 -13.841 -17.514 1.00 80.81 179 VAL A O 1
ATOM 1476 N N . ARG A 1 180 ? -1.648 -12.907 -18.591 1.00 75.06 180 ARG A N 1
ATOM 1477 C CA . ARG A 1 180 ? -1.654 -13.808 -19.738 1.00 75.06 180 ARG A CA 1
ATOM 1478 C C . ARG A 1 180 ? -1.458 -12.983 -20.989 1.00 75.06 180 ARG A C 1
ATOM 1480 O O . ARG A 1 180 ? -1.989 -11.879 -21.099 1.00 75.06 180 ARG A O 1
ATOM 1487 N N . TRP A 1 181 ? -0.691 -13.527 -21.917 1.00 69.50 181 TRP A N 1
ATOM 1488 C CA . TRP A 1 181 ? -0.564 -12.929 -23.228 1.00 69.50 181 TRP A CA 1
ATOM 1489 C C . TRP A 1 181 ? -1.760 -13.350 -24.077 1.00 69.50 181 TRP A C 1
ATOM 1491 O O . TRP A 1 181 ? -1.964 -14.537 -24.322 1.00 69.50 181 TRP A O 1
ATOM 1501 N N . CYS A 1 182 ? -2.574 -12.378 -24.477 1.00 70.38 182 CYS A N 1
ATOM 1502 C CA . CYS A 1 182 ? -3.628 -12.596 -25.457 1.00 70.38 182 CYS A CA 1
ATOM 1503 C C . CYS A 1 182 ? -3.062 -12.247 -26.829 1.00 70.38 182 CYS A C 1
ATOM 1505 O O . CYS A 1 182 ? -2.812 -11.076 -27.118 1.00 70.38 182 CYS A O 1
ATOM 1507 N N . VAL A 1 183 ? -2.853 -13.268 -27.658 1.00 67.94 183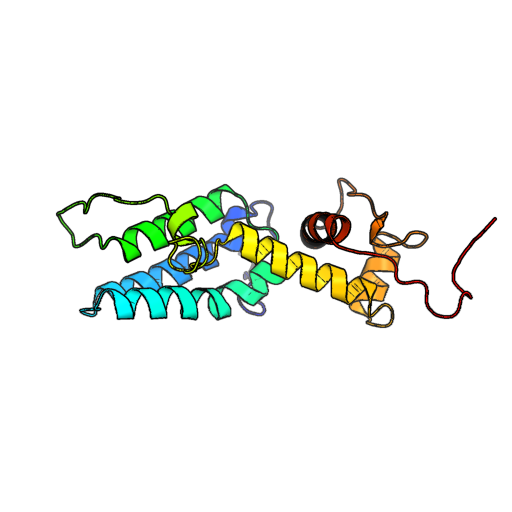 VAL A N 1
ATOM 1508 C CA . VAL A 1 183 ? -2.472 -13.081 -29.056 1.00 67.94 183 VAL A CA 1
ATOM 1509 C C . VAL A 1 183 ? -3.663 -12.469 -29.780 1.00 67.94 183 VAL A C 1
ATOM 1511 O O . VAL A 1 183 ? -4.726 -13.078 -29.868 1.00 67.94 183 VAL A O 1
ATOM 1514 N N . SER A 1 184 ? -3.489 -11.233 -30.236 1.00 68.44 184 SER A N 1
ATOM 1515 C CA . SER A 1 184 ? -4.453 -10.551 -31.094 1.00 68.44 184 SER A CA 1
ATOM 1516 C C . SER A 1 184 ? -4.074 -10.808 -32.560 1.00 68.44 184 SER A C 1
ATOM 1518 O O . SER A 1 184 ? -3.953 -11.957 -32.972 1.00 68.44 184 SER A O 1
ATOM 1520 N N . TYR A 1 185 ? -3.814 -9.765 -33.345 1.00 60.88 185 TYR A N 1
ATOM 1521 C CA . TYR A 1 185 ? -3.642 -9.808 -34.801 1.00 60.88 185 TYR A CA 1
ATOM 1522 C C . TYR A 1 185 ? -2.351 -10.467 -35.342 1.00 60.88 185 TYR A C 1
ATOM 1524 O O . TYR A 1 185 ? -1.981 -10.222 -36.484 1.00 60.88 185 TYR A O 1
ATOM 1532 N N . GLY A 1 186 ? -1.650 -11.304 -34.569 1.00 60.81 186 GLY A N 1
ATOM 1533 C CA . GLY A 1 186 ? -0.519 -12.115 -35.058 1.00 60.81 186 GLY A CA 1
ATOM 1534 C C . GLY A 1 186 ? 0.771 -11.361 -35.429 1.00 60.81 186 GLY A C 1
ATOM 1535 O O . GLY A 1 186 ? 1.787 -12.005 -35.659 1.00 60.81 186 GLY A O 1
ATOM 1536 N N . THR A 1 187 ? 0.774 -10.025 -35.445 1.00 65.19 187 THR A N 1
ATOM 1537 C CA . THR A 1 187 ? 1.931 -9.196 -35.844 1.00 65.19 187 THR A CA 1
ATOM 1538 C C . THR A 1 187 ? 3.048 -9.133 -34.802 1.00 65.19 187 THR A C 1
ATOM 1540 O O . THR A 1 187 ? 4.196 -8.901 -35.161 1.00 65.19 187 THR A O 1
ATOM 1543 N N . ASP A 1 188 ? 2.727 -9.367 -33.528 1.00 61.09 188 ASP A N 1
ATOM 1544 C CA . ASP A 1 188 ? 3.675 -9.299 -32.403 1.00 61.09 188 ASP A CA 1
ATOM 1545 C C . ASP A 1 188 ? 4.120 -10.690 -31.908 1.00 61.09 188 ASP A C 1
ATOM 1547 O O . ASP A 1 188 ? 4.689 -10.825 -30.823 1.00 61.09 188 ASP A O 1
ATOM 1551 N N . VAL A 1 189 ? 3.827 -11.747 -32.675 1.00 59.00 189 VAL A N 1
ATOM 1552 C CA . VAL A 1 189 ? 4.173 -13.130 -32.327 1.00 59.00 189 VAL A CA 1
ATOM 1553 C C . VAL A 1 189 ? 5.435 -13.546 -33.073 1.00 59.00 189 VAL A C 1
ATOM 1555 O O . VAL A 1 189 ? 5.392 -13.826 -34.267 1.00 59.00 189 VAL A O 1
ATOM 1558 N N . ASN A 1 190 ? 6.557 -13.649 -32.360 1.00 58.50 190 ASN A N 1
ATOM 1559 C CA . ASN A 1 190 ? 7.730 -14.349 -32.882 1.00 58.50 190 ASN A CA 1
ATOM 1560 C C . ASN A 1 190 ? 7.502 -15.861 -32.736 1.00 58.50 190 ASN A C 1
ATOM 1562 O O . ASN A 1 190 ? 7.564 -16.394 -31.631 1.00 58.50 190 ASN A O 1
ATOM 1566 N N . VAL A 1 191 ? 7.177 -16.526 -33.847 1.00 59.75 191 VAL A N 1
ATOM 1567 C CA . VAL A 1 191 ? 6.968 -17.989 -33.934 1.00 59.75 191 VAL A CA 1
ATOM 1568 C C . VAL A 1 191 ? 8.275 -18.730 -34.283 1.00 59.75 191 VAL A C 1
ATOM 1570 O O . VAL A 1 191 ? 8.275 -19.949 -34.423 1.00 59.75 191 VAL A O 1
ATOM 1573 N N . TRP A 1 192 ? 9.384 -18.000 -34.422 1.00 48.03 192 TRP A N 1
ATOM 1574 C CA . TRP A 1 192 ? 10.679 -18.504 -34.878 1.00 48.03 192 TRP A CA 1
ATOM 1575 C C . TRP A 1 192 ? 11.687 -18.631 -33.740 1.00 48.03 192 TRP A C 1
ATOM 1577 O O . TRP A 1 192 ? 11.749 -17.698 -32.904 1.00 48.03 192 TRP A O 1
#

Sequence (192 aa):
MYTRWTYLGLPAVVDRSKKDLLSFIKERILSKIKCWKGKFLSQAGKEILLKSFLAPLPSYALSCFQLPDGLCKEITSLFVKFWWGHIEEKQKLHIERWDKLCEPKFRGGLGFRDLKAFNMDLLAKLAWRILIEPNLLASQVLKSKYFPDKSLLQAQVSNFASWIWKSILWGRDLLCKGVRWCVSYGTDVNVW

Radius of gyration: 20.31 Å; Cα contacts (8 Å, |Δi|>4): 161; chains: 1; bounding box: 43×42×67 Å

Secondary structure (DSSP, 8-state):
-----EETTEESS--S-HHHHHHHHHHHHHHHHHHHHTS---HHHHHHHHHHHTTTSSHHHHHH-PPPHHHHHHHHHHHHHHHHT-BTTB-----S-HHHHHS-GGGTS--PPPHHHHHHHHHHHHHHHHHH-TTSHHHHHHHHHH-TTS-GGG----TT--HHHHHHHHHHHHHHHH------SSTT----

Mean predicted aligned error: 9.44 Å

Organism: Nicotiana attenuata (NCBI:txid49451)